Protein AF-L7KDG8-F1 (afdb_monomer)

Radius of gyration: 39.33 Å; Cα contacts (8 Å, |Δi|>4): 68; chains: 1; bounding box: 88×60×102 Å

Foldseek 3Di:
DVVVVVVVVVVVVVVVVVVVVVVVVVVVVVVVVCVVCVVVVVVVVVVVVVVVVVCVVCVVVVVVCVVCVVVVVVQQVVQAQPVVRDGHDDPDPVQLQAVLCVVLVVLVVPPDPPSDVVVSVVSCVVCCVPCVVVRCRDPPPVPPVPPDVSDDPVRDDDPDPVSVVVVVVVLVVVLVVVVVPDPPDPVVVVDDDDPPD

pLDDT: mean 71.44, std 16.1, range [36.72, 95.94]

Mean predicted aligned error: 20.5 Å

Organism: NCBI:txid1220583

Structure (mmCIF, N/CA/C/O backbone):
data_AF-L7KDG8-F1
#
_entry.id   AF-L7KDG8-F1
#
loop_
_atom_site.group_PDB
_atom_site.id
_atom_site.type_symbol
_atom_site.label_atom_id
_atom_site.label_alt_id
_atom_site.label_comp_id
_atom_site.label_asym_id
_atom_site.label_entity_id
_atom_site.label_seq_id
_atom_site.pdbx_PDB_ins_code
_atom_site.Cartn_x
_atom_si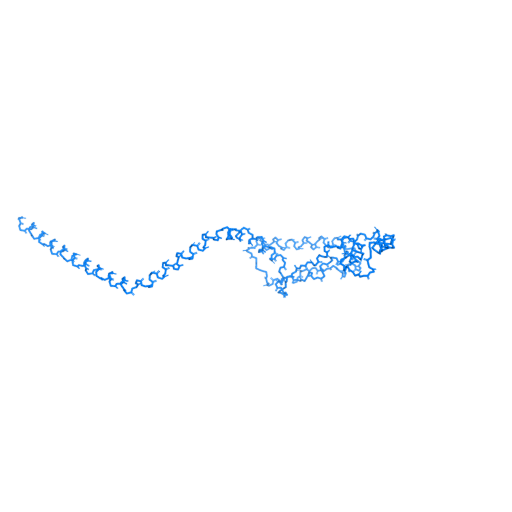te.Cartn_y
_atom_site.Cartn_z
_atom_site.occupancy
_atom_site.B_iso_or_equiv
_atom_site.auth_seq_id
_atom_site.auth_comp_id
_atom_site.auth_asym_id
_atom_site.auth_atom_id
_atom_site.pdbx_PDB_model_num
ATOM 1 N N . ARG A 1 1 ? -55.909 -27.702 53.015 1.00 54.00 1 ARG A N 1
ATOM 2 C CA . ARG A 1 1 ? -55.713 -27.407 51.572 1.00 54.00 1 ARG A CA 1
ATOM 3 C C . ARG A 1 1 ? -55.738 -25.909 51.253 1.00 54.00 1 ARG A C 1
ATOM 5 O O . ARG A 1 1 ? -54.968 -25.523 50.399 1.00 54.00 1 ARG A O 1
ATOM 12 N N . ILE A 1 2 ? -56.514 -25.063 51.949 1.00 52.66 2 ILE A N 1
ATOM 13 C CA . ILE A 1 2 ? -56.438 -23.593 51.780 1.00 52.66 2 ILE A CA 1
ATOM 14 C C . ILE A 1 2 ? -55.091 -23.029 52.274 1.00 52.66 2 ILE A C 1
ATOM 16 O O . ILE A 1 2 ? -54.466 -22.270 51.552 1.00 52.66 2 ILE A O 1
ATOM 20 N N . ALA A 1 3 ? -54.577 -23.510 53.415 1.00 58.03 3 ALA A N 1
ATOM 21 C CA . ALA A 1 3 ? -53.288 -23.068 53.965 1.00 58.03 3 ALA A CA 1
ATOM 22 C C . ALA A 1 3 ? -52.093 -23.230 53.002 1.00 58.03 3 ALA A C 1
ATOM 24 O O . ALA A 1 3 ? -51.266 -22.337 52.923 1.00 58.03 3 ALA A O 1
ATOM 25 N N . SER A 1 4 ? -52.032 -24.306 52.203 1.00 57.19 4 SER A N 1
ATOM 26 C CA . SER A 1 4 ? -50.912 -24.490 51.264 1.00 57.19 4 SER A CA 1
ATOM 27 C C . SER A 1 4 ? -51.050 -23.671 49.978 1.00 57.19 4 SER A C 1
ATOM 29 O O . SER A 1 4 ? -50.065 -23.478 49.283 1.00 57.19 4 SER A O 1
ATOM 31 N N . VAL A 1 5 ? -52.255 -23.205 49.631 1.00 57.31 5 VAL A N 1
ATOM 32 C CA . VAL A 1 5 ? -52.452 -22.281 48.499 1.00 57.31 5 VAL A CA 1
ATOM 33 C C . VAL A 1 5 ? -52.113 -20.855 48.936 1.00 57.31 5 VAL A C 1
ATOM 35 O O . VAL A 1 5 ? -51.550 -20.098 48.154 1.00 57.31 5 VAL A O 1
ATOM 38 N N . THR A 1 6 ? -52.392 -20.506 50.196 1.00 60.69 6 THR A N 1
ATOM 39 C CA . THR A 1 6 ? -51.993 -19.225 50.791 1.00 60.69 6 THR A CA 1
ATOM 40 C C . THR A 1 6 ? -50.485 -19.146 51.026 1.00 60.69 6 THR A C 1
ATOM 42 O O . THR A 1 6 ? -49.909 -18.118 50.700 1.00 60.69 6 THR A O 1
ATOM 45 N N . ASP A 1 7 ? -49.838 -20.225 51.485 1.00 60.03 7 ASP A N 1
ATOM 46 C CA . ASP A 1 7 ? -48.372 -20.277 51.622 1.00 60.03 7 ASP A CA 1
ATOM 47 C C . ASP A 1 7 ? -47.669 -20.153 50.270 1.00 60.03 7 ASP A C 1
ATOM 49 O O . ASP A 1 7 ? -46.762 -19.346 50.135 1.00 60.03 7 ASP A O 1
ATOM 53 N N . VAL A 1 8 ? -48.110 -20.880 49.234 1.00 65.06 8 VAL A N 1
ATOM 54 C CA . VAL A 1 8 ? -47.493 -20.775 47.899 1.00 65.06 8 VAL A CA 1
ATOM 55 C C . VAL A 1 8 ? -47.711 -19.385 47.299 1.00 65.06 8 VAL A C 1
ATOM 57 O O . VAL A 1 8 ? -46.803 -18.843 46.678 1.00 65.06 8 VAL A O 1
ATOM 60 N N . LEU A 1 9 ? -48.884 -18.774 47.487 1.00 62.66 9 LEU A N 1
ATOM 61 C CA . LEU A 1 9 ? -49.136 -17.418 47.000 1.00 62.66 9 LEU A CA 1
ATOM 62 C C . LEU A 1 9 ? -48.328 -16.365 47.779 1.00 62.66 9 LEU A C 1
ATOM 64 O O . LEU A 1 9 ? -47.791 -15.451 47.160 1.00 62.66 9 LEU A O 1
ATOM 68 N N . ALA A 1 10 ? -48.189 -16.516 49.099 1.00 66.94 10 ALA A N 1
ATOM 69 C CA . ALA A 1 10 ? -47.360 -15.647 49.932 1.00 66.94 10 ALA A CA 1
ATOM 70 C C . ALA A 1 10 ? -45.871 -15.765 49.564 1.00 66.94 10 ALA A C 1
ATOM 72 O O . ALA A 1 10 ? -45.207 -14.751 49.357 1.00 66.94 10 ALA A O 1
ATOM 73 N N . ASP A 1 11 ? -45.373 -16.985 49.365 1.00 67.44 11 ASP A N 1
ATOM 74 C CA . ASP A 1 11 ? -43.982 -17.250 48.987 1.00 67.44 11 ASP A CA 1
ATOM 75 C C . ASP A 1 11 ? -43.660 -16.712 47.576 1.00 67.44 11 ASP A C 1
ATOM 77 O O . ASP A 1 11 ? -42.590 -16.154 47.333 1.00 67.44 11 ASP A O 1
ATOM 81 N N . ASN A 1 12 ? -44.631 -16.757 46.651 1.00 69.75 12 ASN A N 1
ATOM 82 C CA . ASN A 1 12 ? -44.506 -16.128 45.331 1.00 69.75 12 ASN A CA 1
ATOM 83 C C . ASN A 1 12 ? -44.520 -14.592 45.397 1.00 69.75 12 ASN A C 1
ATOM 85 O O . ASN A 1 12 ? -43.824 -13.951 44.612 1.00 69.75 12 ASN A O 1
ATOM 89 N N . THR A 1 13 ? -45.273 -13.980 46.319 1.00 76.25 13 THR A N 1
ATOM 90 C CA . THR A 1 13 ? -45.256 -12.514 46.473 1.00 76.25 13 THR A CA 1
ATOM 91 C C . THR A 1 13 ? -43.916 -11.997 46.986 1.00 76.25 13 THR A C 1
ATOM 93 O O . THR A 1 13 ? -43.435 -10.985 46.486 1.00 76.25 13 THR A O 1
ATOM 96 N N . THR A 1 14 ? -43.266 -12.707 47.913 1.00 79.12 14 THR A N 1
ATOM 97 C CA . THR A 1 14 ? -41.940 -12.317 48.420 1.00 79.12 14 THR A CA 1
ATOM 98 C C . THR A 1 14 ? -40.855 -12.495 47.357 1.00 79.12 14 THR A C 1
ATOM 100 O O . THR A 1 14 ? -39.973 -11.650 47.218 1.00 79.12 14 THR A O 1
ATOM 103 N N . GLN A 1 15 ? -40.942 -13.560 46.555 1.00 78.19 15 GLN A N 1
ATOM 104 C CA . GLN A 1 15 ? -40.029 -13.778 45.429 1.00 78.19 15 GLN A CA 1
ATOM 105 C C . GLN A 1 15 ? -40.214 -12.742 44.310 1.00 78.19 15 GLN A C 1
ATOM 107 O O . GLN A 1 15 ? -39.226 -12.293 43.730 1.00 78.19 15 GLN A O 1
ATOM 112 N N . LEU A 1 16 ? -41.452 -12.325 44.024 1.00 82.56 16 LEU A N 1
ATOM 113 C CA . LEU A 1 16 ? -41.736 -11.275 43.044 1.00 82.56 16 LEU A CA 1
ATOM 114 C C . LEU A 1 16 ? -41.208 -9.910 43.503 1.00 82.56 16 LEU A C 1
ATOM 116 O O . LEU A 1 16 ? -40.602 -9.199 42.705 1.00 82.56 16 LEU A O 1
ATOM 120 N N . ASP A 1 17 ? -41.381 -9.569 44.780 1.00 83.56 17 ASP A N 1
ATOM 121 C CA . ASP A 1 17 ? -40.874 -8.316 45.352 1.00 83.56 17 ASP A CA 1
ATOM 122 C C . ASP A 1 17 ? -39.336 -8.262 45.316 1.00 83.56 17 ASP A C 1
ATOM 124 O O . ASP A 1 17 ? -38.745 -7.273 44.877 1.00 83.56 17 ASP A O 1
ATOM 128 N N . GLY A 1 18 ? -38.678 -9.381 45.644 1.00 85.44 18 GLY A N 1
ATOM 129 C CA . GLY A 1 18 ? -37.230 -9.530 45.488 1.00 85.44 18 GLY A CA 1
ATOM 130 C C . GLY A 1 18 ? -36.763 -9.419 44.031 1.00 85.44 18 GLY A C 1
ATOM 131 O O . GLY A 1 18 ? -35.753 -8.776 43.751 1.00 85.44 18 GLY A O 1
ATOM 132 N N . ALA A 1 19 ? -37.506 -9.992 43.080 1.00 85.62 19 ALA A N 1
ATOM 133 C CA . ALA A 1 19 ? -37.199 -9.869 41.656 1.00 85.62 19 ALA A CA 1
ATOM 134 C C . ALA A 1 19 ? -37.345 -8.424 41.151 1.00 85.62 19 ALA A C 1
ATOM 136 O O . ALA A 1 19 ? -36.508 -7.969 40.372 1.00 85.62 19 ALA A O 1
ATOM 137 N N . MET A 1 20 ? -38.361 -7.689 41.615 1.00 87.62 20 MET A N 1
ATOM 138 C CA . MET A 1 20 ? -38.546 -6.277 41.272 1.00 87.62 20 MET A CA 1
ATOM 139 C C . MET A 1 20 ? -37.443 -5.394 41.858 1.00 87.62 20 MET A C 1
ATOM 141 O O . MET A 1 20 ? -36.891 -4.574 41.130 1.00 87.62 20 MET A O 1
ATOM 145 N N . HIS A 1 21 ? -37.056 -5.607 43.118 1.00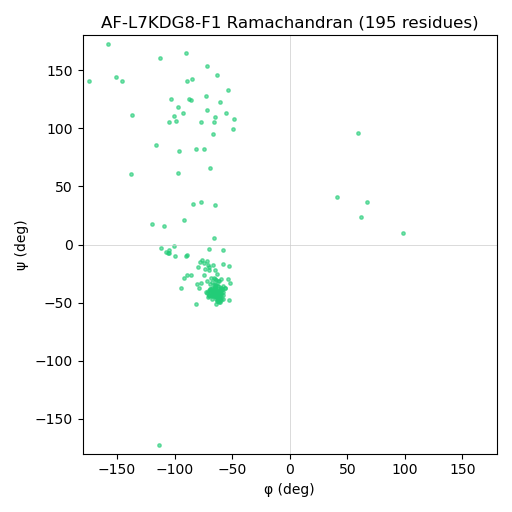 90.81 21 HIS A N 1
ATOM 146 C CA . HIS A 1 21 ? -35.925 -4.898 43.728 1.00 90.81 21 HIS A CA 1
ATOM 147 C C . HIS A 1 21 ? -34.608 -5.153 42.988 1.00 90.81 21 HIS A C 1
ATOM 149 O O . HIS A 1 21 ? -33.837 -4.227 42.740 1.00 90.81 21 HIS A O 1
ATOM 155 N N . ASN A 1 22 ? -34.357 -6.402 42.590 1.00 90.75 22 ASN A N 1
ATOM 156 C CA . ASN A 1 22 ? -33.166 -6.744 41.816 1.00 90.75 22 ASN A CA 1
ATOM 157 C C . ASN A 1 22 ? -33.173 -6.089 40.429 1.00 90.75 22 ASN A C 1
ATOM 159 O O . ASN A 1 22 ? -32.124 -5.656 39.956 1.00 90.75 22 ASN A O 1
ATOM 163 N N . LEU A 1 23 ? -34.338 -5.998 39.778 1.00 90.38 23 LEU A N 1
ATOM 164 C CA . LEU A 1 23 ? -34.474 -5.314 38.494 1.00 90.38 23 LEU A CA 1
ATOM 165 C C . LEU A 1 23 ? -34.195 -3.812 38.633 1.00 90.38 23 LEU A C 1
ATOM 167 O O . LEU A 1 23 ? -33.481 -3.249 37.809 1.00 90.38 23 LEU A O 1
ATOM 171 N N . ASP A 1 24 ? -34.720 -3.186 39.687 1.00 92.75 24 ASP A N 1
ATOM 172 C CA . ASP A 1 24 ? -34.527 -1.761 39.968 1.00 92.75 24 ASP A CA 1
ATOM 173 C C . ASP A 1 24 ? -33.048 -1.447 40.249 1.00 92.75 24 ASP A C 1
ATOM 175 O O . ASP A 1 24 ? -32.473 -0.529 39.663 1.00 92.75 24 ASP A O 1
ATOM 179 N N . SER A 1 25 ? -32.382 -2.301 41.036 1.00 93.00 25 SER A N 1
ATOM 180 C CA . SER A 1 25 ? -30.935 -2.218 41.263 1.00 93.00 25 SER A CA 1
ATOM 181 C C . SER A 1 25 ? -30.139 -2.392 39.968 1.00 93.00 25 SER A C 1
ATOM 183 O O . SER A 1 25 ? -29.231 -1.612 39.695 1.00 93.00 25 SER A O 1
ATOM 185 N N . ALA A 1 26 ? -30.493 -3.371 39.131 1.00 93.69 26 ALA A N 1
ATOM 186 C CA . ALA A 1 26 ? -29.821 -3.586 37.852 1.00 93.69 26 ALA A CA 1
ATOM 187 C C . ALA A 1 26 ? -30.022 -2.402 36.888 1.00 93.69 26 ALA A C 1
ATOM 189 O O . ALA A 1 26 ? -29.107 -2.041 36.147 1.00 93.69 26 ALA A O 1
ATOM 190 N N . MET A 1 27 ? -31.197 -1.766 36.900 1.00 93.38 27 MET A N 1
ATOM 191 C CA . MET A 1 27 ? -31.452 -0.550 36.125 1.00 93.38 27 MET A CA 1
ATOM 192 C C . MET A 1 27 ? -30.607 0.627 36.624 1.00 93.38 27 MET A C 1
ATOM 194 O O . MET A 1 27 ? -30.036 1.346 35.802 1.00 93.38 27 MET A O 1
ATOM 198 N N . ALA A 1 28 ? -30.461 0.791 37.941 1.00 95.06 28 ALA A N 1
ATOM 199 C CA . ALA A 1 28 ? -29.593 1.809 38.530 1.00 95.06 28 ALA A CA 1
ATOM 200 C C . ALA A 1 28 ? -28.107 1.584 38.185 1.00 95.06 28 ALA A C 1
ATOM 202 O O . ALA A 1 28 ? -27.389 2.541 37.873 1.00 95.06 28 ALA A O 1
ATOM 203 N N . ASP A 1 29 ? -27.658 0.327 38.161 1.00 94.19 29 ASP A N 1
ATOM 204 C CA . ASP A 1 29 ? -26.298 -0.044 37.758 1.00 94.19 29 ASP A CA 1
ATOM 205 C C . ASP A 1 29 ? -26.045 0.258 36.274 1.00 94.19 29 ASP A C 1
ATOM 207 O O . ASP A 1 29 ? -25.014 0.836 35.923 1.00 94.19 29 ASP A O 1
ATOM 211 N N . ILE A 1 30 ? -27.003 -0.059 35.392 1.00 94.19 30 ILE A N 1
ATOM 212 C CA . ILE A 1 30 ? -26.932 0.288 33.963 1.00 94.19 30 ILE A CA 1
ATOM 213 C C . ILE A 1 30 ? -26.876 1.804 33.784 1.00 94.19 30 ILE A C 1
ATOM 215 O O . ILE A 1 30 ? -26.067 2.301 33.000 1.00 94.19 30 ILE A O 1
ATOM 219 N N . GLN A 1 31 ? -27.711 2.549 34.508 1.00 91.62 31 GLN A N 1
ATOM 220 C CA . GLN A 1 31 ? -27.742 4.004 34.423 1.00 91.62 31 GLN A CA 1
ATOM 221 C C . GLN A 1 31 ? -26.407 4.613 34.863 1.00 91.62 31 GLN A C 1
ATOM 223 O O . GLN A 1 31 ? -25.845 5.443 34.150 1.00 91.62 31 GLN A O 1
ATOM 228 N N . THR A 1 32 ? -25.847 4.117 35.966 1.00 94.25 32 THR A N 1
ATOM 229 C CA . THR A 1 32 ? -24.527 4.514 36.469 1.00 94.25 32 THR A CA 1
ATOM 230 C C . THR A 1 32 ? -23.422 4.185 35.467 1.00 94.25 32 THR A C 1
ATOM 232 O O . THR A 1 32 ? -22.569 5.027 35.184 1.00 94.25 32 THR A O 1
ATOM 235 N N . PHE A 1 33 ? -23.448 2.988 34.876 1.00 92.69 33 PHE A N 1
ATOM 236 C CA . PHE A 1 33 ? -22.489 2.586 33.850 1.00 92.69 33 PHE A CA 1
ATOM 237 C C . PHE A 1 33 ? -22.569 3.488 32.614 1.00 92.69 33 PHE A C 1
ATOM 239 O O . PHE A 1 33 ? -21.535 3.929 32.107 1.00 92.69 33 PHE A O 1
ATOM 246 N N . ILE A 1 34 ? -23.778 3.793 32.135 1.00 93.00 34 ILE A N 1
ATOM 247 C CA . ILE A 1 34 ? -23.979 4.699 31.002 1.00 93.00 34 ILE A CA 1
ATOM 248 C C . ILE A 1 34 ? -23.466 6.091 31.356 1.00 93.00 34 ILE A C 1
ATOM 250 O O . ILE A 1 34 ? -22.699 6.649 30.580 1.00 93.00 34 ILE A O 1
ATOM 254 N N . ASP A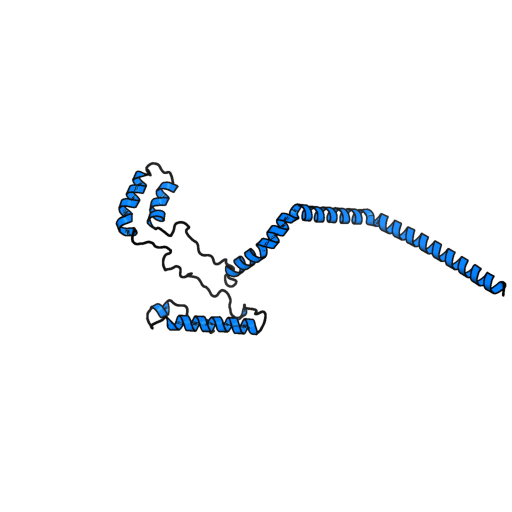 1 35 ? -23.809 6.645 32.517 1.00 93.56 35 ASP A N 1
ATOM 255 C CA . ASP A 1 35 ? -23.363 7.988 32.892 1.00 93.56 35 ASP A CA 1
ATOM 256 C C . ASP A 1 35 ? -21.842 8.105 33.006 1.00 93.56 35 ASP A C 1
ATOM 258 O O . ASP A 1 35 ? -21.276 9.122 32.604 1.00 93.56 35 ASP A O 1
ATOM 262 N N . GLN A 1 36 ? -21.175 7.050 33.479 1.00 94.19 36 GLN A N 1
ATOM 263 C CA . GLN A 1 36 ? -19.716 6.989 33.551 1.00 94.19 36 GLN A CA 1
ATOM 264 C C . GLN A 1 36 ? -19.050 6.835 32.176 1.00 94.19 36 GLN A C 1
ATOM 266 O O . GLN A 1 36 ? -17.938 7.321 31.981 1.00 94.19 36 GLN A O 1
ATOM 271 N N . ASN A 1 37 ? -19.705 6.168 31.218 1.00 94.81 37 ASN A N 1
ATOM 272 C CA . ASN A 1 37 ? -19.095 5.793 29.935 1.00 94.81 37 ASN A CA 1
ATOM 273 C C . ASN A 1 37 ? -19.672 6.531 28.715 1.00 94.81 37 ASN A C 1
ATOM 275 O O . ASN A 1 37 ? -19.187 6.327 27.600 1.00 94.81 37 ASN A O 1
ATOM 279 N N . LYS A 1 38 ? -20.684 7.389 28.884 1.00 90.38 38 LYS A N 1
ATOM 280 C CA . LYS A 1 38 ? -21.417 8.046 27.786 1.00 90.38 38 LYS A CA 1
ATOM 281 C C . LYS A 1 38 ? -20.521 8.828 26.837 1.00 90.38 38 LYS A C 1
ATOM 283 O O . LYS A 1 38 ? -20.746 8.778 25.630 1.00 90.38 38 LYS A O 1
ATOM 288 N N . ASP A 1 39 ? -19.489 9.495 27.344 1.00 92.12 39 ASP A N 1
ATOM 289 C CA . ASP A 1 39 ? -18.582 10.292 26.514 1.00 92.12 39 ASP A CA 1
ATOM 290 C C . ASP A 1 39 ? -17.707 9.383 25.638 1.00 92.12 39 ASP A C 1
ATOM 292 O O . ASP A 1 39 ? -17.563 9.610 24.433 1.00 92.12 39 ASP A O 1
ATOM 296 N N . ALA A 1 40 ? -17.184 8.295 26.214 1.00 92.62 40 ALA A N 1
ATOM 297 C CA . ALA A 1 40 ? -16.407 7.289 25.493 1.00 92.62 40 ALA A CA 1
ATOM 298 C C . ALA A 1 40 ? -17.260 6.543 24.453 1.00 92.62 40 ALA A C 1
ATOM 300 O O . ALA A 1 40 ? -16.826 6.358 23.312 1.00 92.62 40 ALA A O 1
ATOM 301 N N . LEU A 1 41 ? -18.488 6.164 24.820 1.00 89.69 41 LEU A N 1
ATOM 302 C CA . LEU A 1 41 ? -19.469 5.550 23.923 1.00 89.69 41 LEU A CA 1
ATOM 303 C C . LEU A 1 41 ? -19.813 6.489 22.763 1.00 89.69 41 LEU A C 1
ATOM 305 O O . LEU A 1 41 ? -19.705 6.095 21.604 1.00 89.69 41 LEU A O 1
ATOM 309 N N . THR A 1 42 ? -20.141 7.748 23.056 1.00 92.81 42 THR A N 1
ATOM 310 C CA . THR A 1 42 ? -20.493 8.752 22.042 1.00 92.81 42 THR A CA 1
ATOM 311 C C . THR A 1 42 ? -19.330 9.005 21.091 1.00 92.81 42 THR A C 1
ATOM 313 O O . THR A 1 42 ? -19.512 8.985 19.875 1.00 92.81 42 THR A O 1
ATOM 316 N N . SER A 1 43 ? -18.112 9.171 21.617 1.00 95.44 43 SER A N 1
ATOM 317 C CA . SER A 1 43 ? -16.911 9.344 20.794 1.00 95.44 43 SER A CA 1
ATOM 318 C C . SER A 1 43 ? -16.661 8.138 19.887 1.00 95.44 43 SER A C 1
ATOM 320 O O . SER A 1 43 ? -16.316 8.302 18.716 1.00 95.44 43 SER A O 1
ATOM 322 N N . SER A 1 44 ? -16.853 6.925 20.404 1.00 93.12 44 SER A N 1
ATOM 323 C CA . SER A 1 44 ? -16.641 5.693 19.641 1.00 93.12 44 SER A CA 1
ATOM 324 C C . SER A 1 44 ? -17.670 5.539 18.523 1.00 93.12 44 SER A C 1
ATOM 326 O O . SER A 1 44 ? -17.296 5.255 17.386 1.00 93.12 44 SER A O 1
ATOM 328 N N . VAL A 1 45 ? -18.949 5.798 18.813 1.00 94.00 45 VAL A N 1
ATOM 329 C CA . VAL A 1 45 ? -20.027 5.778 17.813 1.00 94.00 45 VAL A CA 1
ATOM 330 C C . VAL A 1 45 ? -19.804 6.855 16.751 1.00 94.00 45 VAL A C 1
ATOM 332 O O . VAL A 1 45 ? -19.936 6.568 15.563 1.00 94.00 45 VAL A O 1
ATOM 335 N N . ALA A 1 46 ? -19.389 8.063 17.144 1.00 94.94 46 ALA A N 1
ATOM 336 C CA . ALA A 1 46 ? -19.077 9.141 16.209 1.00 94.94 46 ALA A CA 1
ATOM 337 C C . ALA A 1 46 ? -17.913 8.771 15.275 1.00 94.94 46 ALA A C 1
ATOM 339 O O . ALA A 1 46 ? -18.046 8.869 14.057 1.00 94.94 46 ALA A O 1
ATOM 340 N N . LYS A 1 47 ? -16.804 8.253 15.820 1.00 94.81 47 LYS A N 1
ATOM 341 C CA . LYS A 1 47 ? -15.654 7.793 15.021 1.00 94.81 47 LYS A CA 1
ATOM 342 C C . LYS A 1 47 ? -16.021 6.655 14.073 1.00 94.81 47 LYS A C 1
ATOM 344 O O . LYS A 1 47 ? -15.558 6.634 12.932 1.00 94.81 47 LYS A O 1
ATOM 349 N N . LEU A 1 48 ? -16.842 5.709 14.529 1.00 95.12 48 LEU A N 1
ATOM 350 C CA . LEU A 1 48 ? -17.318 4.609 13.695 1.00 95.12 48 LEU A CA 1
ATOM 351 C C . LEU A 1 48 ? -18.205 5.124 12.556 1.00 95.12 48 LEU A C 1
ATOM 353 O O . LEU A 1 48 ? -18.028 4.713 11.409 1.00 95.12 48 LEU A O 1
ATOM 357 N N . SER A 1 49 ? -19.113 6.053 12.861 1.00 95.62 49 SER A N 1
ATOM 358 C CA . SER A 1 49 ? -19.964 6.719 11.875 1.00 95.62 49 SER A CA 1
ATOM 359 C C . SER A 1 49 ? -19.127 7.462 10.836 1.00 95.62 49 SER A C 1
ATOM 361 O O . SER A 1 49 ? -19.328 7.270 9.640 1.00 95.62 49 SER A O 1
ATOM 363 N N . ASP A 1 50 ? -18.138 8.246 11.266 1.00 95.94 50 ASP A N 1
ATOM 364 C CA . ASP A 1 50 ? -17.242 8.965 10.359 1.00 95.94 50 ASP A CA 1
ATOM 365 C C . ASP A 1 50 ? -16.419 8.023 9.482 1.00 95.94 50 ASP A C 1
ATOM 367 O O . ASP A 1 50 ? -16.312 8.236 8.277 1.00 95.94 50 ASP A O 1
ATOM 371 N N . THR A 1 51 ? -15.878 6.949 10.054 1.00 93.94 51 THR A N 1
ATOM 372 C CA . THR A 1 51 ? -15.101 5.962 9.292 1.00 93.94 51 THR A CA 1
ATOM 373 C C . THR A 1 51 ? -15.971 5.264 8.248 1.00 93.94 51 THR A C 1
ATOM 375 O O . THR A 1 51 ? -15.572 5.137 7.092 1.00 93.94 51 THR A O 1
ATOM 378 N N . THR A 1 52 ? -17.183 4.857 8.632 1.00 92.62 52 THR A N 1
ATOM 379 C CA . THR A 1 52 ? -18.143 4.204 7.730 1.00 92.62 52 THR A CA 1
ATOM 380 C C . THR A 1 52 ? -18.592 5.156 6.628 1.00 92.62 52 THR A C 1
ATOM 382 O O . THR A 1 52 ? -18.664 4.764 5.466 1.00 92.62 52 THR A O 1
ATOM 385 N N . ARG A 1 53 ? -18.820 6.429 6.968 1.00 92.88 53 ARG A N 1
ATOM 386 C CA . ARG A 1 53 ? -19.129 7.485 6.004 1.00 92.88 53 ARG A CA 1
ATOM 387 C C . ARG A 1 53 ? -17.986 7.687 5.015 1.00 92.88 53 ARG A C 1
ATOM 389 O O . ARG A 1 53 ? -18.237 7.660 3.820 1.00 92.88 53 ARG A O 1
ATOM 396 N N . ILE A 1 54 ? -16.742 7.819 5.481 1.00 93.88 54 ILE A N 1
ATOM 397 C CA . ILE A 1 54 ? -15.565 7.949 4.605 1.00 93.88 54 ILE A CA 1
ATOM 398 C C . ILE A 1 54 ? -15.448 6.740 3.673 1.00 93.88 54 ILE A C 1
ATOM 400 O O . ILE A 1 54 ? -15.102 6.901 2.503 1.00 93.88 54 ILE A O 1
ATOM 404 N N . LEU A 1 55 ? -15.711 5.535 4.181 1.00 89.75 55 LEU A N 1
ATOM 405 C CA . LEU A 1 55 ? -15.663 4.321 3.377 1.00 89.75 55 LEU A CA 1
ATOM 406 C C . LEU A 1 55 ? -16.759 4.317 2.303 1.00 89.75 55 LEU A C 1
ATOM 408 O O . LEU A 1 55 ? -16.455 4.044 1.147 1.00 89.75 55 LEU A O 1
ATOM 412 N N . ALA A 1 56 ? -17.990 4.692 2.658 1.00 91.00 56 ALA A N 1
ATOM 413 C CA . ALA A 1 56 ? -19.101 4.817 1.718 1.00 91.00 56 ALA A CA 1
ATOM 414 C C . ALA A 1 56 ? -18.853 5.915 0.666 1.00 91.00 56 ALA A C 1
ATOM 416 O O . ALA A 1 56 ? -19.056 5.692 -0.523 1.00 91.00 56 ALA A O 1
ATOM 417 N N . GLU A 1 57 ? -18.335 7.075 1.079 1.00 92.88 57 GLU A N 1
ATOM 418 C CA . GLU A 1 57 ? -17.948 8.181 0.190 1.00 92.88 57 GLU A CA 1
ATOM 419 C C . GLU A 1 57 ? -16.813 7.791 -0.775 1.00 92.88 57 GLU A C 1
ATOM 421 O O . GLU A 1 57 ? -16.668 8.385 -1.843 1.00 92.88 57 GLU A O 1
ATOM 426 N N . LYS A 1 58 ? -15.983 6.805 -0.409 1.00 89.56 58 LYS A N 1
ATOM 427 C CA . LYS A 1 58 ? -14.847 6.324 -1.208 1.00 89.56 58 LYS A CA 1
ATOM 428 C C . LYS A 1 58 ? -15.068 4.933 -1.810 1.00 89.56 58 LYS A C 1
ATOM 430 O O . LYS A 1 58 ? -14.081 4.357 -2.273 1.00 89.56 58 LYS A O 1
ATOM 435 N N . ASP A 1 59 ? -16.299 4.415 -1.859 1.00 90.00 59 ASP A N 1
ATOM 436 C CA . ASP A 1 59 ? -16.583 3.060 -2.367 1.00 90.00 59 ASP A CA 1
ATOM 437 C C . ASP A 1 59 ? -15.988 2.840 -3.763 1.00 90.00 59 ASP A C 1
ATOM 439 O O . ASP A 1 59 ? -15.233 1.893 -3.974 1.00 90.00 59 ASP A O 1
ATOM 443 N N . ASP A 1 60 ? -16.198 3.782 -4.685 1.00 85.19 60 ASP A N 1
ATOM 444 C CA . ASP A 1 60 ? -15.664 3.697 -6.048 1.00 85.19 60 ASP A CA 1
ATOM 445 C C . ASP A 1 60 ? -14.131 3.622 -6.086 1.00 85.19 60 ASP A C 1
ATOM 447 O O . ASP A 1 60 ? -13.550 2.882 -6.882 1.00 85.19 60 ASP A O 1
ATOM 451 N N . LYS A 1 61 ? -13.445 4.348 -5.193 1.00 84.62 61 LYS A N 1
ATOM 452 C CA . LYS A 1 61 ? -11.975 4.325 -5.100 1.00 84.62 61 LYS A CA 1
ATOM 453 C C . LYS A 1 61 ? -11.475 3.015 -4.505 1.00 84.62 61 LYS A C 1
ATOM 455 O O . LYS A 1 61 ? -10.483 2.475 -4.987 1.00 84.62 61 LYS A O 1
ATOM 460 N N . VAL A 1 62 ? -12.152 2.502 -3.479 1.00 87.69 62 VAL A N 1
ATOM 461 C CA . VAL A 1 62 ? -11.834 1.204 -2.870 1.00 87.69 62 VAL A CA 1
ATOM 462 C C . VAL A 1 62 ? -12.062 0.088 -3.880 1.00 87.69 62 VAL A C 1
ATOM 464 O O . VAL A 1 62 ? -11.191 -0.755 -4.060 1.00 87.69 62 VAL A O 1
ATOM 467 N N . ARG A 1 63 ? -13.169 0.126 -4.619 1.00 83.19 63 ARG A N 1
ATOM 468 C CA . ARG A 1 63 ? -13.468 -0.807 -5.705 1.00 83.19 63 ARG A CA 1
ATOM 469 C C . ARG A 1 63 ? -12.427 -0.733 -6.817 1.00 83.19 63 ARG A C 1
ATOM 471 O O . ARG A 1 63 ? -11.931 -1.770 -7.244 1.00 83.19 63 ARG A O 1
ATOM 478 N N . GLY A 1 64 ? -12.052 0.470 -7.251 1.00 84.69 64 GLY A N 1
ATOM 479 C CA . GLY A 1 64 ? -11.002 0.677 -8.250 1.00 84.69 64 GLY A CA 1
ATOM 480 C C . GLY A 1 64 ? -9.644 0.137 -7.799 1.00 84.69 64 GLY A C 1
ATOM 481 O O . GLY A 1 64 ? -8.948 -0.521 -8.578 1.00 84.69 64 GLY A O 1
ATOM 482 N N . LEU A 1 65 ? -9.298 0.342 -6.524 1.00 86.75 65 LEU A N 1
ATOM 483 C CA . LEU A 1 65 ? -8.113 -0.242 -5.908 1.00 86.75 65 LEU A CA 1
ATOM 484 C C . LEU A 1 65 ? -8.205 -1.769 -5.870 1.00 86.75 65 LEU A C 1
ATOM 486 O O . LEU A 1 65 ? -7.290 -2.416 -6.353 1.00 86.75 65 LEU A O 1
ATOM 490 N N . LEU A 1 66 ? -9.291 -2.359 -5.367 1.00 90.44 66 LEU A N 1
ATOM 491 C CA . LEU A 1 66 ? -9.460 -3.818 -5.303 1.00 90.44 66 LEU A CA 1
ATOM 492 C C . LEU A 1 66 ? -9.480 -4.472 -6.690 1.00 90.44 66 LEU A C 1
ATOM 494 O O . LEU A 1 66 ? -9.024 -5.601 -6.840 1.00 90.44 66 LEU A O 1
ATOM 498 N N . HIS A 1 67 ? -9.977 -3.768 -7.704 1.00 92.75 67 HIS A N 1
ATOM 499 C CA . HIS A 1 67 ? -9.966 -4.233 -9.086 1.00 92.75 67 HIS A CA 1
ATOM 500 C C . HIS A 1 67 ? -8.555 -4.201 -9.690 1.00 92.75 67 HIS A C 1
ATOM 502 O O . HIS A 1 67 ? -8.144 -5.137 -10.372 1.00 92.75 67 HIS A O 1
ATOM 508 N N . SER A 1 68 ? -7.793 -3.140 -9.418 1.00 88.94 68 SER A N 1
ATOM 509 C CA . SER A 1 68 ? -6.470 -2.927 -10.020 1.00 88.94 68 SER A CA 1
ATOM 510 C C . SER A 1 68 ? -5.325 -3.560 -9.222 1.00 88.94 68 SER A C 1
ATOM 512 O O . SER A 1 68 ? -4.287 -3.890 -9.794 1.00 88.94 68 SER A O 1
ATOM 514 N N . ALA A 1 69 ? -5.495 -3.740 -7.911 1.00 89.00 69 ALA A N 1
ATOM 515 C CA . ALA A 1 69 ? -4.461 -4.205 -6.992 1.00 89.00 69 ALA A CA 1
ATOM 516 C C . ALA A 1 69 ? -3.906 -5.592 -7.344 1.00 89.00 69 ALA A C 1
ATOM 518 O O . ALA A 1 69 ? -2.684 -5.723 -7.332 1.00 89.00 69 ALA A O 1
ATOM 519 N N . PRO A 1 70 ? -4.714 -6.608 -7.715 1.00 86.94 70 PRO A N 1
ATOM 520 C CA . PRO A 1 70 ? -4.175 -7.912 -8.093 1.00 86.94 70 PRO A CA 1
ATOM 521 C C . PRO A 1 70 ? -3.230 -7.820 -9.292 1.00 86.94 70 PRO A C 1
ATOM 523 O O . PRO A 1 70 ? -2.163 -8.429 -9.294 1.00 86.94 70 PRO A O 1
ATOM 526 N N . ASN A 1 71 ? -3.596 -7.012 -10.288 1.00 81.38 71 ASN A N 1
ATOM 527 C CA . ASN A 1 71 ? -2.795 -6.831 -11.491 1.00 81.38 71 ASN A CA 1
ATOM 528 C C . ASN A 1 71 ? -1.508 -6.051 -11.178 1.00 81.38 71 ASN A C 1
ATOM 530 O O . ASN A 1 71 ? -0.420 -6.469 -11.556 1.00 81.38 71 ASN A O 1
ATOM 534 N N . GLN A 1 72 ? -1.603 -4.970 -10.400 1.00 78.06 72 GLN A N 1
ATOM 535 C CA . GLN A 1 72 ? -0.428 -4.209 -9.968 1.00 78.06 72 GLN A CA 1
ATOM 536 C C . GLN A 1 72 ? 0.531 -5.042 -9.111 1.00 78.06 72 GLN A C 1
ATOM 538 O O . GLN A 1 72 ? 1.737 -4.968 -9.321 1.00 78.06 72 GLN A O 1
ATOM 543 N N . LEU A 1 73 ? 0.016 -5.870 -8.199 1.00 84.12 73 LEU A N 1
ATOM 544 C CA . LEU A 1 73 ? 0.833 -6.766 -7.384 1.00 84.12 73 LEU A CA 1
ATOM 545 C C . LEU A 1 73 ? 1.513 -7.840 -8.237 1.00 84.12 73 LEU A C 1
ATOM 547 O O . LEU A 1 73 ? 2.697 -8.104 -8.046 1.00 84.12 73 LEU A O 1
ATOM 551 N N . ALA A 1 74 ? 0.793 -8.433 -9.191 1.00 79.38 74 ALA A N 1
ATOM 552 C CA . ALA A 1 74 ? 1.366 -9.402 -10.119 1.00 79.38 74 ALA A CA 1
ATOM 553 C C . ALA A 1 74 ? 2.465 -8.764 -10.981 1.00 79.38 74 ALA A C 1
ATOM 555 O O . ALA A 1 74 ? 3.558 -9.313 -11.089 1.00 79.38 74 ALA A O 1
ATOM 556 N N . ASN A 1 75 ? 2.214 -7.576 -11.538 1.00 74.56 75 ASN A N 1
ATOM 557 C CA . ASN A 1 75 ? 3.213 -6.837 -12.308 1.00 74.56 75 ASN A CA 1
ATOM 558 C C . ASN A 1 75 ? 4.430 -6.492 -11.449 1.00 74.56 75 ASN A C 1
ATOM 560 O O . ASN A 1 75 ? 5.545 -6.747 -11.884 1.00 74.56 75 ASN A O 1
ATOM 564 N N . PHE A 1 76 ? 4.225 -6.003 -10.220 1.00 77.25 76 PHE A N 1
ATOM 565 C CA . PHE A 1 76 ? 5.298 -5.734 -9.263 1.00 77.25 76 PHE A CA 1
ATOM 566 C C . PHE A 1 76 ? 6.125 -6.987 -8.963 1.00 77.25 76 PHE A C 1
ATOM 568 O O . PHE A 1 76 ? 7.347 -6.930 -9.013 1.00 77.25 76 PHE A O 1
ATOM 575 N N . TYR A 1 77 ? 5.480 -8.127 -8.701 1.00 76.88 77 TYR A N 1
ATOM 576 C CA . TYR A 1 77 ? 6.171 -9.393 -8.454 1.00 76.88 77 TYR A CA 1
ATOM 577 C C . TYR A 1 77 ? 7.018 -9.833 -9.655 1.00 76.88 77 TYR A C 1
ATOM 579 O O . TYR A 1 77 ? 8.132 -10.310 -9.471 1.00 76.88 77 TYR A O 1
ATOM 587 N N . ASN A 1 78 ? 6.522 -9.629 -10.878 1.00 73.25 78 ASN A N 1
ATOM 588 C CA . ASN A 1 78 ? 7.260 -9.960 -12.098 1.00 73.25 78 ASN A CA 1
ATOM 589 C C . ASN A 1 78 ? 8.488 -9.067 -12.326 1.00 73.25 78 ASN A C 1
ATOM 591 O O . ASN A 1 78 ? 9.450 -9.515 -12.944 1.00 73.25 78 ASN A O 1
ATOM 595 N N . ILE A 1 79 ? 8.462 -7.822 -11.844 1.00 71.69 79 ILE A N 1
ATOM 596 C CA . ILE A 1 79 ? 9.577 -6.880 -11.997 1.00 71.69 79 ILE A CA 1
ATOM 597 C C . ILE A 1 79 ? 10.454 -6.780 -10.750 1.00 71.69 79 ILE A C 1
ATOM 599 O O . ILE A 1 79 ? 11.497 -6.152 -10.805 1.00 71.69 79 ILE A O 1
ATOM 603 N N . TYR A 1 80 ? 10.084 -7.351 -9.608 1.00 72.94 80 TYR A N 1
ATOM 604 C CA . TYR A 1 80 ? 10.888 -7.249 -8.393 1.00 72.94 80 TYR A CA 1
ATOM 605 C C . TYR A 1 80 ? 11.963 -8.338 -8.348 1.00 72.94 80 TYR A C 1
ATOM 607 O O . TYR A 1 80 ? 11.662 -9.530 -8.388 1.00 72.94 80 TYR A O 1
ATOM 615 N N . ASN A 1 81 ? 13.223 -7.930 -8.202 1.00 72.12 81 ASN A N 1
ATOM 616 C CA . ASN A 1 81 ? 14.343 -8.827 -7.962 1.00 72.12 81 ASN A CA 1
ATOM 617 C C . ASN A 1 81 ? 14.682 -8.855 -6.457 1.00 72.12 81 ASN A C 1
ATOM 619 O O . ASN A 1 81 ? 15.268 -7.893 -5.947 1.00 72.12 81 ASN A O 1
ATOM 623 N N . PRO A 1 82 ? 14.357 -9.940 -5.726 1.00 67.19 82 PRO A N 1
ATOM 624 C CA . PRO A 1 82 ? 14.630 -10.016 -4.295 1.00 67.19 82 PRO A CA 1
ATOM 625 C C . PRO A 1 82 ? 16.117 -10.127 -3.946 1.00 67.19 82 PRO A C 1
ATOM 627 O O . PRO A 1 82 ? 16.481 -9.772 -2.827 1.00 67.19 82 PRO A O 1
ATOM 630 N N . LEU A 1 83 ? 16.982 -10.583 -4.860 1.00 62.03 83 LEU A N 1
ATOM 631 C CA . LEU A 1 83 ? 18.420 -10.681 -4.597 1.00 62.03 83 LEU A CA 1
ATOM 632 C C . LEU A 1 83 ? 19.079 -9.298 -4.492 1.00 62.03 83 LEU A C 1
ATOM 634 O O . LEU A 1 83 ? 19.964 -9.093 -3.664 1.00 62.03 83 LEU A O 1
ATOM 638 N N . THR A 1 84 ? 18.647 -8.352 -5.325 1.00 68.69 84 THR A N 1
ATOM 639 C CA . THR A 1 84 ? 19.206 -6.991 -5.399 1.00 68.69 84 THR A CA 1
ATOM 640 C C . THR A 1 84 ? 18.310 -5.933 -4.758 1.00 68.69 84 THR A C 1
ATOM 642 O O . THR A 1 84 ? 18.720 -4.779 -4.648 1.00 68.69 84 THR A O 1
ATOM 645 N N . GLY A 1 85 ? 17.090 -6.296 -4.347 1.00 67.12 85 GLY A N 1
ATOM 646 C CA . GLY A 1 85 ? 16.090 -5.356 -3.833 1.00 67.12 85 GLY A CA 1
ATOM 647 C C . GLY A 1 85 ? 15.669 -4.308 -4.868 1.00 67.12 85 GLY A C 1
ATOM 648 O O . GLY A 1 85 ? 15.250 -3.212 -4.499 1.00 67.12 85 GLY A O 1
ATOM 649 N N . SER A 1 86 ? 15.827 -4.612 -6.158 1.00 66.94 86 SER A N 1
ATOM 650 C CA . SER A 1 86 ? 15.61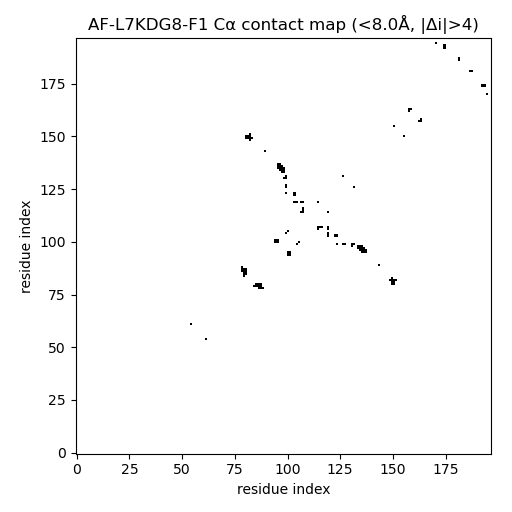6 -3.671 -7.259 1.00 66.94 86 SER A CA 1
ATOM 651 C C . SER A 1 86 ? 14.418 -4.056 -8.120 1.00 66.94 86 SER A C 1
ATOM 653 O O . SER A 1 86 ? 13.986 -5.205 -8.141 1.00 66.94 86 SER A O 1
ATOM 655 N N . LEU A 1 87 ? 13.904 -3.084 -8.871 1.00 64.50 87 LEU A N 1
ATOM 656 C CA . LEU A 1 87 ? 12.893 -3.298 -9.901 1.00 64.50 87 LEU A CA 1
ATOM 657 C C . LEU A 1 87 ? 13.603 -3.518 -11.246 1.00 64.50 87 LEU A C 1
ATOM 659 O O . LEU A 1 87 ? 14.260 -2.613 -11.755 1.00 64.50 87 LEU A O 1
ATOM 663 N N . SER A 1 88 ? 13.500 -4.720 -11.796 1.00 62.28 88 SER A N 1
ATOM 664 C CA . SER A 1 88 ? 13.887 -5.081 -13.153 1.00 62.28 88 SER A CA 1
ATOM 665 C C . SER A 1 88 ? 12.898 -4.488 -14.152 1.00 62.28 88 SER A C 1
ATOM 667 O O . SER A 1 88 ? 11.725 -4.840 -14.188 1.00 62.28 88 SER A O 1
ATOM 669 N N . GLY A 1 89 ? 13.372 -3.583 -14.994 1.00 56.44 89 GLY A N 1
ATOM 670 C CA . GLY A 1 89 ? 12.587 -3.008 -16.074 1.00 56.44 89 GLY A CA 1
ATOM 671 C C . GLY A 1 89 ? 13.510 -2.629 -17.214 1.00 56.44 89 GLY A C 1
ATOM 672 O O . GLY A 1 89 ? 14.640 -2.196 -16.991 1.00 56.44 89 GLY A O 1
ATOM 673 N N . VAL A 1 90 ? 13.035 -2.791 -18.443 1.00 52.22 90 VAL A N 1
ATOM 674 C CA . VAL A 1 90 ? 13.781 -2.324 -19.606 1.00 52.22 90 VAL A CA 1
ATOM 675 C C . VAL A 1 90 ? 13.409 -0.867 -19.850 1.00 52.22 90 VAL A C 1
ATOM 677 O O . VAL A 1 90 ? 12.234 -0.536 -20.012 1.00 52.22 90 VAL A O 1
ATOM 680 N N . PHE A 1 91 ? 14.412 0.010 -19.902 1.00 44.12 91 PHE A N 1
ATOM 681 C CA . PHE A 1 91 ? 14.233 1.363 -20.420 1.00 44.12 91 PHE A CA 1
ATOM 682 C C . PHE A 1 91 ? 13.922 1.279 -21.918 1.00 44.12 91 PHE A C 1
ATOM 684 O O . PHE A 1 91 ? 14.816 1.172 -22.755 1.00 44.12 91 PHE A O 1
ATOM 691 N N . GLY A 1 92 ? 12.633 1.299 -22.251 1.00 51.00 92 GLY A N 1
ATOM 692 C CA . GLY A 1 92 ? 12.170 1.480 -23.618 1.00 51.00 92 GLY A CA 1
ATOM 693 C C . GLY A 1 92 ? 12.296 2.948 -23.999 1.00 51.00 92 GLY A C 1
ATOM 694 O O . GLY A 1 92 ? 11.497 3.776 -23.565 1.00 51.00 92 GLY A O 1
ATOM 695 N N . LEU A 1 93 ? 13.287 3.291 -24.822 1.00 51.84 93 LEU A N 1
ATOM 696 C CA . LEU A 1 93 ? 13.266 4.566 -25.530 1.00 51.84 93 LEU A CA 1
ATOM 697 C C . LEU A 1 93 ? 12.089 4.503 -26.512 1.00 51.84 93 LEU A C 1
ATOM 699 O O . LEU A 1 93 ? 12.177 3.825 -27.532 1.00 51.84 93 LEU A O 1
ATOM 703 N N . GLY A 1 94 ? 10.984 5.196 -26.215 1.00 50.62 94 GLY A N 1
ATOM 704 C CA . GLY A 1 94 ? 9.755 5.192 -27.030 1.00 50.62 94 GLY A CA 1
ATOM 705 C C . GLY A 1 94 ? 9.929 5.651 -28.488 1.00 50.62 94 GLY A C 1
ATOM 706 O O . GLY A 1 94 ? 8.986 5.577 -29.266 1.00 50.62 94 GLY A O 1
ATOM 707 N N . MET A 1 95 ? 11.134 6.093 -28.867 1.00 51.12 95 MET A N 1
ATOM 708 C CA . MET A 1 95 ? 11.519 6.516 -30.218 1.00 51.12 95 MET A CA 1
ATOM 709 C C . MET A 1 95 ? 12.670 5.676 -30.815 1.00 51.12 95 MET A C 1
ATOM 711 O O . MET A 1 95 ? 13.325 6.111 -31.755 1.00 51.12 95 MET A O 1
ATOM 715 N N . GLY A 1 96 ? 12.957 4.487 -30.271 1.00 52.88 96 GLY A N 1
ATOM 716 C CA . GLY A 1 96 ? 14.107 3.662 -30.674 1.00 52.88 96 GLY A CA 1
ATOM 717 C C . GLY A 1 96 ? 13.946 2.877 -31.980 1.00 52.88 96 GLY A C 1
ATOM 718 O O . GLY A 1 96 ? 14.943 2.425 -32.526 1.00 52.88 96 GLY A O 1
ATOM 719 N N . ASN A 1 97 ? 12.723 2.738 -32.505 1.00 55.88 97 ASN A N 1
ATOM 720 C CA . ASN A 1 97 ? 12.446 1.883 -33.671 1.00 55.88 97 ASN A CA 1
ATOM 721 C C . ASN A 1 97 ? 12.996 2.439 -34.995 1.00 55.88 97 ASN A C 1
ATOM 723 O O . ASN A 1 97 ? 13.095 1.709 -35.982 1.00 55.88 97 ASN A O 1
ATOM 727 N N . ASN A 1 98 ? 13.322 3.733 -35.033 1.00 63.59 98 ASN A N 1
ATOM 728 C CA . ASN A 1 98 ? 13.884 4.401 -36.196 1.00 63.59 98 ASN A CA 1
ATOM 729 C C . ASN A 1 98 ? 15.026 5.320 -35.746 1.00 63.59 98 ASN A C 1
ATOM 731 O O . ASN A 1 98 ? 14.813 6.337 -35.086 1.00 63.59 98 ASN A O 1
ATOM 735 N N . LEU A 1 99 ? 16.252 4.952 -36.120 1.00 64.12 99 LEU A N 1
ATOM 736 C CA . LEU A 1 99 ? 17.457 5.687 -35.747 1.00 64.12 99 LEU A CA 1
ATOM 737 C C . LEU A 1 99 ? 17.486 7.106 -36.340 1.00 64.12 99 LEU A C 1
ATOM 739 O O . LEU A 1 99 ? 18.009 8.019 -35.709 1.00 64.12 99 LEU A O 1
ATOM 743 N N . ILE A 1 100 ? 16.882 7.312 -37.514 1.00 72.06 100 ILE A N 1
ATOM 744 C CA . ILE A 1 100 ? 16.752 8.634 -38.139 1.00 72.06 100 ILE A CA 1
ATOM 745 C C . ILE A 1 100 ? 15.801 9.503 -37.306 1.00 72.06 100 ILE A C 1
ATOM 747 O O . ILE A 1 100 ? 16.116 10.657 -37.039 1.00 72.06 100 ILE A O 1
ATOM 751 N N . THR A 1 101 ? 14.691 8.951 -36.809 1.00 71.44 101 THR A N 1
ATOM 752 C CA . THR A 1 101 ? 13.777 9.657 -35.893 1.00 71.44 101 THR A CA 1
ATOM 753 C C . THR A 1 101 ? 14.445 9.982 -34.556 1.00 71.44 101 THR A C 1
ATOM 755 O O . THR A 1 101 ? 14.268 11.082 -34.042 1.00 71.44 101 THR A O 1
ATOM 758 N N . LEU A 1 102 ? 15.259 9.074 -34.011 1.00 71.38 102 LEU A N 1
ATOM 759 C CA . LEU A 1 102 ? 16.011 9.328 -32.779 1.00 71.38 102 LEU A CA 1
ATOM 760 C C . LEU A 1 102 ? 17.045 10.454 -32.951 1.00 71.38 102 LEU A C 1
ATOM 762 O O . LEU A 1 102 ? 17.194 11.290 -32.064 1.00 71.38 102 LEU A O 1
ATOM 766 N N . LEU A 1 103 ? 17.766 10.477 -34.076 1.00 72.88 103 LEU A N 1
ATOM 767 C CA . LEU A 1 103 ? 18.835 11.447 -34.325 1.00 72.88 103 LEU A CA 1
ATOM 768 C C . LEU A 1 103 ? 18.290 12.796 -34.814 1.00 72.88 103 LEU A C 1
ATOM 770 O O . LEU A 1 103 ? 18.606 13.827 -34.225 1.00 72.88 103 LEU A O 1
ATOM 774 N N . CYS A 1 104 ? 17.439 12.799 -35.842 1.00 74.69 104 CYS A N 1
ATOM 775 C CA . CYS A 1 104 ? 16.918 14.019 -36.460 1.00 74.69 104 CYS A CA 1
ATOM 776 C C . CYS A 1 104 ? 15.671 14.575 -35.749 1.00 74.69 104 CYS A C 1
ATOM 778 O O . CYS A 1 104 ? 15.467 15.782 -35.763 1.00 74.69 104 CYS A O 1
ATOM 780 N N . GLY A 1 105 ? 14.863 13.756 -35.061 1.00 69.69 105 GLY A N 1
ATOM 781 C CA . GLY A 1 105 ? 13.666 14.233 -34.342 1.00 69.69 105 GLY A CA 1
ATOM 782 C C . GLY A 1 105 ? 13.975 15.071 -33.092 1.00 69.69 105 GLY A C 1
ATOM 783 O O . GLY A 1 105 ? 13.150 15.860 -32.637 1.00 69.69 105 GLY A O 1
ATOM 784 N N . THR A 1 106 ? 15.193 14.964 -32.545 1.00 65.88 106 THR A N 1
ATOM 785 C CA . THR A 1 106 ? 15.635 15.813 -31.420 1.00 65.88 106 THR A CA 1
ATOM 786 C C . THR A 1 106 ? 15.960 17.251 -31.835 1.00 65.88 106 THR A C 1
ATOM 788 O O . THR A 1 106 ? 16.040 18.126 -30.968 1.00 65.88 106 THR A O 1
ATOM 791 N N . ILE A 1 107 ? 16.126 17.501 -33.138 1.00 66.25 107 ILE A N 1
ATOM 792 C CA . ILE A 1 107 ? 16.385 18.831 -33.705 1.00 66.25 107 ILE A CA 1
ATOM 793 C C . ILE A 1 107 ? 15.109 19.685 -33.595 1.00 66.25 107 ILE A C 1
ATOM 795 O O . ILE A 1 107 ? 15.137 20.791 -33.060 1.00 66.25 107 ILE A O 1
ATOM 799 N N . GLU A 1 108 ? 13.955 19.111 -33.949 1.00 57.53 108 GLU A N 1
ATOM 800 C CA . GLU A 1 108 ? 12.633 19.727 -33.750 1.00 57.53 108 GLU A CA 1
ATOM 801 C C . GLU A 1 108 ? 12.301 19.970 -32.270 1.00 57.53 108 GLU A C 1
ATOM 803 O O . GLU A 1 108 ? 11.774 21.020 -31.901 1.00 57.53 108 GLU A O 1
ATOM 808 N N . ALA A 1 109 ? 12.650 19.026 -31.390 1.00 57.50 109 ALA A N 1
ATOM 809 C CA . ALA A 1 109 ? 12.239 19.061 -29.985 1.00 57.50 109 ALA A CA 1
ATOM 810 C C . ALA A 1 109 ? 12.853 20.213 -29.160 1.00 57.50 109 ALA A C 1
ATOM 812 O O . ALA A 1 109 ? 12.351 20.525 -28.081 1.00 57.50 109 ALA A O 1
ATOM 813 N N . ASN A 1 110 ? 13.940 20.838 -29.629 1.00 57.53 110 ASN A N 1
ATOM 814 C CA . ASN A 1 110 ? 14.712 21.803 -28.837 1.00 57.53 110 ASN A CA 1
ATOM 815 C C . ASN A 1 110 ? 14.502 23.277 -29.218 1.00 57.53 110 ASN A C 1
ATOM 817 O O . ASN A 1 110 ? 15.050 24.138 -28.529 1.00 57.53 110 ASN A O 1
ATOM 821 N N . ASN A 1 111 ? 13.734 23.575 -30.275 1.00 54.50 111 ASN A N 1
ATOM 822 C CA . ASN A 1 111 ? 13.336 24.925 -30.711 1.00 54.50 111 ASN A CA 1
ATOM 823 C C . ASN A 1 111 ? 14.465 25.986 -30.615 1.00 54.50 111 ASN A C 1
ATOM 825 O O . ASN A 1 111 ? 14.266 27.112 -30.149 1.00 54.50 111 ASN A O 1
ATOM 829 N N . ARG A 1 112 ? 15.697 25.600 -30.984 1.00 51.84 112 ARG A N 1
ATOM 830 C CA . ARG A 1 112 ? 16.887 26.463 -30.918 1.00 51.84 112 ARG A CA 1
ATOM 831 C C . ARG A 1 112 ? 16.995 27.320 -32.187 1.00 51.84 112 ARG A C 1
ATOM 833 O O . ARG A 1 112 ? 16.739 26.814 -33.277 1.00 51.84 112 ARG A O 1
ATOM 840 N N . PRO A 1 113 ? 17.429 28.591 -32.087 1.00 41.59 113 PRO A N 1
ATOM 841 C CA . PRO A 1 113 ? 17.631 29.438 -33.260 1.00 41.59 113 PRO A CA 1
ATOM 842 C C . PRO A 1 113 ? 18.692 28.822 -34.186 1.00 41.59 113 PRO A C 1
ATOM 844 O O . PRO A 1 113 ? 19.814 28.561 -33.752 1.00 41.59 113 PRO A O 1
ATOM 847 N N . GLY A 1 114 ? 18.320 28.578 -35.447 1.00 52.09 114 GLY A N 1
ATOM 848 C CA . GLY A 1 114 ? 19.152 27.884 -36.442 1.00 52.09 114 GLY A CA 1
ATOM 849 C C . GLY A 1 114 ? 18.843 26.393 -36.627 1.00 52.09 114 GLY A C 1
ATOM 850 O O . GLY A 1 114 ? 19.630 25.707 -37.263 1.00 52.09 114 GLY A O 1
ATOM 851 N N . GLN A 1 115 ? 17.744 25.890 -36.056 1.00 58.69 115 GLN A N 1
ATOM 852 C CA . GLN A 1 115 ? 17.198 24.564 -36.353 1.00 58.69 115 GLN A CA 1
ATOM 853 C C . GLN A 1 115 ? 15.814 24.739 -36.980 1.00 58.69 115 GLN A C 1
ATOM 855 O O . GLN A 1 115 ? 14.802 24.824 -36.291 1.00 58.69 115 GLN A O 1
ATOM 860 N N . SER A 1 116 ? 15.807 24.928 -38.296 1.00 63.97 116 SER A N 1
ATOM 861 C CA . SER A 1 116 ? 14.610 25.056 -39.129 1.00 63.97 116 SER A CA 1
ATOM 862 C C . SER A 1 116 ? 14.149 23.686 -39.640 1.00 63.97 116 SER A C 1
ATOM 864 O O . SER A 1 116 ? 14.925 22.731 -39.620 1.00 63.97 116 SER A O 1
ATOM 866 N N . GLU A 1 117 ? 12.917 23.578 -40.154 1.00 64.44 117 GLU A N 1
ATOM 867 C CA . GLU A 1 117 ? 12.448 22.355 -40.840 1.00 64.44 117 GLU A CA 1
ATOM 868 C C . GLU A 1 117 ? 13.425 21.910 -41.946 1.00 64.44 117 GLU A C 1
ATOM 870 O O . GLU A 1 117 ? 13.651 20.717 -42.130 1.00 64.44 117 GLU A O 1
ATOM 875 N N . ALA A 1 118 ? 14.097 22.860 -42.607 1.00 72.19 118 ALA A N 1
ATOM 876 C CA . ALA A 1 118 ? 15.100 22.574 -43.631 1.00 72.19 118 ALA A CA 1
ATOM 877 C C . ALA A 1 118 ? 16.348 21.852 -43.081 1.00 72.19 118 ALA A C 1
ATOM 879 O O . ALA A 1 118 ? 16.974 21.068 -43.793 1.00 72.19 118 ALA A O 1
ATOM 880 N N . ASP A 1 119 ? 16.714 22.072 -41.815 1.00 71.44 119 ASP A N 1
ATOM 881 C CA . ASP A 1 119 ? 17.849 21.394 -41.176 1.00 71.44 119 ASP A CA 1
ATOM 882 C C . ASP A 1 119 ? 17.492 19.955 -40.783 1.00 71.44 119 ASP A C 1
ATOM 884 O O . ASP A 1 119 ? 18.330 19.052 -40.860 1.00 71.44 119 ASP A O 1
ATOM 888 N N . VAL A 1 120 ? 16.228 19.725 -40.416 1.00 71.31 120 VAL A N 1
ATOM 889 C CA . VAL A 1 120 ? 15.677 18.386 -40.176 1.00 71.31 120 VAL A CA 1
ATOM 890 C C . VAL A 1 120 ? 15.607 17.612 -41.488 1.00 71.31 120 VAL A C 1
ATOM 892 O O . VAL A 1 120 ? 16.096 16.485 -41.552 1.00 71.31 120 VAL A O 1
ATOM 895 N N . GLU A 1 121 ? 15.089 18.231 -42.550 1.00 75.94 121 GLU A N 1
ATOM 896 C CA . GLU A 1 121 ? 15.052 17.649 -43.894 1.00 75.94 121 GLU A CA 1
ATOM 897 C C . GLU A 1 121 ? 16.466 17.304 -44.374 1.00 75.94 121 GLU A C 1
ATOM 899 O O . GLU A 1 121 ? 16.720 16.187 -44.824 1.00 75.94 121 GLU A O 1
ATOM 904 N N . LYS A 1 122 ? 17.440 18.196 -44.146 1.00 81.06 122 LYS A N 1
ATOM 905 C CA . LYS A 1 122 ? 18.834 17.926 -44.501 1.00 81.06 122 LYS A CA 1
ATOM 906 C C . LYS A 1 122 ? 19.455 16.791 -43.686 1.00 81.06 122 LYS A C 1
ATOM 908 O O . LYS A 1 122 ? 20.227 16.002 -44.234 1.00 81.06 122 LYS A O 1
ATOM 913 N N . CYS A 1 123 ? 19.136 16.701 -42.395 1.00 78.50 123 CYS A N 1
ATOM 914 C CA . CYS A 1 123 ? 19.548 15.591 -41.536 1.00 78.50 123 CYS A CA 1
ATOM 915 C C . CYS A 1 123 ? 19.012 14.259 -42.076 1.00 78.50 123 CYS A C 1
ATOM 917 O O . CYS A 1 123 ? 19.772 13.297 -42.214 1.00 78.50 123 CYS A O 1
ATOM 919 N N . VAL A 1 124 ? 17.731 14.222 -42.452 1.00 78.38 124 VAL A N 1
ATOM 920 C CA . VAL A 1 124 ? 17.090 13.043 -43.039 1.00 78.38 124 VAL A CA 1
ATOM 921 C C . VAL A 1 124 ? 17.720 12.696 -44.390 1.00 78.38 124 VAL A C 1
ATOM 923 O O . VAL A 1 124 ? 18.106 11.548 -44.575 1.00 78.38 124 VAL A O 1
ATOM 926 N N . ASP A 1 125 ? 17.932 13.655 -45.289 1.00 82.25 125 ASP A N 1
ATOM 927 C CA . ASP A 1 125 ? 18.531 13.423 -46.614 1.00 82.25 125 ASP A CA 1
ATOM 928 C C . ASP A 1 125 ? 19.944 12.834 -46.555 1.00 82.25 125 ASP A C 1
ATOM 930 O O . ASP A 1 125 ? 20.327 12.008 -47.385 1.00 82.25 125 ASP A O 1
ATOM 934 N N . VAL A 1 126 ? 20.749 13.273 -45.585 1.00 83.19 126 VAL A N 1
ATOM 935 C CA . VAL A 1 126 ? 22.131 12.802 -45.424 1.00 83.19 126 VAL A CA 1
ATOM 936 C C . VAL A 1 126 ? 22.171 11.431 -44.753 1.00 83.19 126 VAL A C 1
ATOM 938 O O . VAL A 1 126 ? 23.003 10.595 -45.108 1.00 83.19 126 VAL A O 1
ATOM 941 N N . LEU A 1 127 ? 21.287 11.186 -43.785 1.00 76.06 127 LEU A N 1
ATOM 942 C CA . LEU A 1 127 ? 21.321 9.973 -42.972 1.00 76.06 127 LEU A CA 1
ATOM 943 C C . LEU A 1 127 ? 20.466 8.834 -43.537 1.00 76.06 127 LEU A C 1
ATOM 945 O O . LEU A 1 127 ? 20.824 7.672 -43.350 1.00 76.06 127 LEU A O 1
ATOM 949 N N . ALA A 1 128 ? 19.384 9.119 -44.262 1.00 76.06 128 ALA A N 1
ATOM 950 C CA . ALA A 1 128 ? 18.489 8.107 -44.825 1.00 76.06 128 ALA A CA 1
ATOM 951 C C . ALA A 1 128 ? 19.168 7.105 -45.780 1.00 76.06 128 ALA A C 1
ATOM 953 O O . ALA A 1 128 ? 18.873 5.917 -45.664 1.00 76.06 128 ALA A O 1
ATOM 954 N N . PRO A 1 129 ? 20.113 7.486 -46.662 1.00 77.88 129 PRO A N 1
ATOM 955 C CA . PRO A 1 129 ? 20.783 6.529 -47.547 1.00 77.88 129 PRO A CA 1
ATOM 956 C C . PRO A 1 129 ? 21.662 5.514 -46.801 1.00 77.88 129 PRO A C 1
ATOM 958 O O . PRO A 1 129 ? 21.852 4.396 -47.273 1.00 77.88 129 PRO A O 1
ATOM 961 N N . VAL A 1 130 ? 22.204 5.903 -45.642 1.00 72.94 130 VAL A N 1
ATOM 962 C CA . VAL A 1 130 ? 23.127 5.081 -44.839 1.00 72.94 130 VAL A CA 1
ATOM 963 C C . VAL A 1 130 ? 22.381 4.299 -43.756 1.00 72.94 130 VAL A C 1
ATOM 965 O O . VAL A 1 130 ? 22.724 3.155 -43.471 1.00 72.94 130 VAL A O 1
ATOM 968 N N . LEU A 1 131 ? 21.356 4.908 -43.155 1.00 66.88 131 LEU A N 1
ATOM 969 C CA . LEU A 1 131 ? 20.627 4.375 -42.001 1.00 66.88 131 LEU A CA 1
ATOM 970 C C . LEU A 1 131 ? 19.232 3.843 -42.353 1.00 66.88 131 LEU A C 1
ATOM 972 O O . LEU A 1 131 ? 18.598 3.221 -41.506 1.00 66.88 131 LEU A O 1
ATOM 976 N N . GLY A 1 132 ? 18.751 4.038 -43.584 1.00 62.59 132 GLY A N 1
ATOM 977 C CA . GLY A 1 132 ? 17.432 3.579 -44.035 1.00 62.59 132 GLY A CA 1
ATOM 978 C C . GLY A 1 132 ? 17.276 2.056 -44.070 1.00 62.59 132 GLY A C 1
ATOM 979 O O . GLY A 1 132 ? 16.160 1.554 -43.982 1.00 62.59 132 GLY A O 1
ATOM 980 N N . SER A 1 133 ? 18.383 1.310 -44.135 1.00 58.75 133 SER A N 1
ATOM 981 C CA . SER A 1 133 ? 18.414 -0.153 -43.987 1.00 58.75 133 SER A CA 1
ATOM 982 C C . SER A 1 133 ? 18.603 -0.611 -42.536 1.00 58.75 133 SER A C 1
ATOM 984 O O . SER A 1 133 ? 18.442 -1.793 -42.234 1.00 58.75 133 SER A O 1
ATOM 986 N N . LEU A 1 134 ? 18.922 0.313 -41.625 1.00 57.06 134 LEU A N 1
ATOM 987 C CA . LEU A 1 134 ? 19.171 0.050 -40.214 1.00 57.06 134 LEU A CA 1
ATOM 988 C C . LEU A 1 134 ? 17.895 0.327 -39.402 1.00 57.06 134 LEU A C 1
ATOM 990 O O . LEU A 1 134 ? 17.850 1.189 -38.525 1.00 57.06 134 LEU A O 1
ATOM 994 N N . SER A 1 135 ? 16.826 -0.416 -39.700 1.00 54.59 135 SER A N 1
ATOM 995 C CA . SER A 1 135 ? 15.630 -0.454 -38.854 1.00 54.59 135 SER A CA 1
ATOM 996 C C . SER A 1 135 ? 15.939 -1.275 -37.603 1.00 54.59 135 SER A C 1
ATOM 998 O O . SER A 1 135 ? 15.680 -2.478 -37.528 1.00 54.59 135 SER A O 1
ATOM 1000 N N . VAL A 1 136 ? 16.560 -0.635 -36.623 1.00 53.56 136 VAL A N 1
ATOM 1001 C CA . VAL A 1 136 ? 16.848 -1.255 -35.335 1.00 53.56 136 VAL A CA 1
ATOM 1002 C C . VAL A 1 136 ? 15.577 -1.163 -34.494 1.00 53.56 136 VAL A C 1
ATOM 1004 O O . VAL A 1 136 ? 15.430 -0.264 -33.681 1.00 53.56 136 VAL A O 1
ATOM 1007 N N . ALA A 1 137 ? 14.631 -2.086 -34.700 1.00 49.16 137 ALA A N 1
ATOM 1008 C CA . ALA A 1 137 ? 13.417 -2.194 -33.870 1.00 49.16 137 ALA A CA 1
ATOM 1009 C C . ALA A 1 137 ? 13.736 -2.406 -32.378 1.00 49.16 137 ALA A C 1
ATOM 1011 O O . ALA A 1 137 ? 12.893 -2.245 -31.507 1.00 49.16 137 ALA A O 1
ATOM 1012 N N . TYR A 1 138 ? 14.967 -2.794 -32.098 1.00 46.78 138 TYR A N 1
ATOM 1013 C CA . TYR A 1 138 ? 15.645 -2.760 -30.823 1.00 46.78 138 TYR A CA 1
ATOM 1014 C C . TYR A 1 138 ? 17.066 -3.203 -31.158 1.00 46.78 138 TYR A C 1
ATOM 1016 O O . TYR A 1 138 ? 17.225 -4.084 -32.014 1.00 46.78 138 TYR A O 1
ATOM 1024 N N . PRO A 1 139 ? 18.123 -2.628 -30.572 1.00 49.19 139 PRO A N 1
ATOM 1025 C CA . PRO A 1 139 ? 19.429 -3.225 -30.744 1.00 49.19 139 PRO A CA 1
ATOM 1026 C C . PRO A 1 139 ? 19.341 -4.706 -30.339 1.00 49.19 139 PRO A C 1
ATOM 1028 O O . PRO A 1 139 ? 18.786 -4.995 -29.276 1.00 49.19 139 PRO A O 1
ATOM 1031 N N . PRO A 1 140 ? 19.873 -5.659 -31.129 1.00 43.75 140 PRO A N 1
ATOM 1032 C CA . PRO A 1 140 ? 19.809 -7.090 -30.808 1.00 43.75 140 PRO A CA 1
ATOM 1033 C C . PRO A 1 140 ? 20.605 -7.458 -29.540 1.00 43.75 140 PRO A C 1
ATOM 1035 O O . PRO A 1 140 ? 20.719 -8.627 -29.198 1.00 43.75 140 PRO A O 1
ATOM 1038 N N . PHE A 1 141 ? 21.138 -6.461 -28.828 1.00 51.56 141 PHE A N 1
ATOM 1039 C CA . PHE A 1 141 ? 21.658 -6.569 -27.472 1.00 51.56 141 PHE A CA 1
ATOM 1040 C C . PHE A 1 141 ? 20.612 -6.253 -26.394 1.00 51.56 141 PHE A C 1
ATOM 1042 O O . PHE A 1 141 ? 20.975 -6.046 -25.242 1.00 51.56 141 PHE A O 1
ATOM 1049 N N . MET A 1 142 ? 19.313 -6.337 -26.700 1.00 46.94 142 MET A N 1
ATOM 1050 C CA . MET A 1 142 ? 18.283 -6.603 -25.686 1.00 46.94 142 MET A CA 1
ATOM 1051 C C . MET A 1 142 ? 18.446 -8.014 -25.071 1.00 46.94 142 MET A C 1
ATOM 1053 O O . MET A 1 142 ? 17.473 -8.671 -24.722 1.00 46.94 142 MET A O 1
ATOM 1057 N N . SER A 1 143 ? 19.682 -8.506 -24.921 1.00 48.44 143 SER A N 1
ATOM 1058 C CA . SER A 1 143 ? 20.016 -9.251 -23.723 1.00 48.44 143 SER A CA 1
ATOM 1059 C C . SER A 1 143 ? 19.671 -8.307 -22.591 1.00 48.44 143 SER A C 1
ATOM 1061 O O . SER A 1 143 ? 20.285 -7.248 -22.490 1.00 48.44 143 SER A O 1
ATOM 1063 N N . ASP A 1 144 ? 18.666 -8.642 -21.795 1.00 47.31 144 ASP A N 1
ATOM 1064 C CA . ASP A 1 144 ? 18.614 -8.152 -20.431 1.00 47.31 144 ASP A CA 1
ATOM 1065 C C . ASP A 1 144 ? 20.008 -8.436 -19.844 1.00 47.31 144 ASP A C 1
ATOM 1067 O O . ASP A 1 144 ? 20.321 -9.599 -19.565 1.00 47.31 144 ASP A O 1
ATOM 1071 N N . PRO A 1 145 ? 20.924 -7.444 -19.776 1.00 42.06 145 PRO A N 1
ATOM 1072 C CA . PRO A 1 145 ? 22.314 -7.724 -19.435 1.00 42.06 145 PRO A CA 1
ATOM 1073 C C . PRO A 1 145 ? 22.416 -8.128 -17.960 1.00 42.06 145 PRO A C 1
ATOM 1075 O O . PRO A 1 145 ? 23.486 -8.494 -17.477 1.00 42.06 145 PRO A O 1
ATOM 1078 N N . VAL A 1 146 ? 21.281 -8.072 -17.254 1.00 48.78 146 VAL A N 1
ATOM 1079 C CA . VAL A 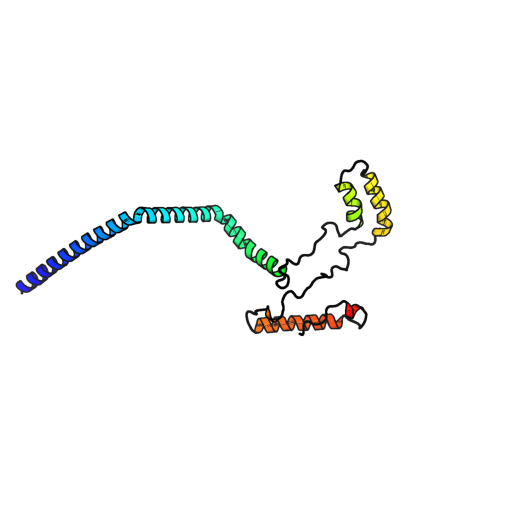1 146 ? 21.082 -8.483 -15.884 1.00 48.78 146 VAL A CA 1
ATOM 1080 C C . VAL A 1 146 ? 19.747 -9.239 -15.773 1.00 48.78 146 VAL A C 1
ATOM 1082 O O . VAL A 1 146 ? 18.919 -8.929 -14.919 1.00 48.78 146 VAL A O 1
ATOM 1085 N N . VAL A 1 147 ? 19.589 -10.360 -16.488 1.00 49.31 147 VAL A N 1
ATOM 1086 C CA . VAL A 1 147 ? 18.909 -11.517 -15.864 1.00 49.31 147 VAL A CA 1
ATOM 1087 C C . VAL A 1 147 ? 19.833 -12.080 -14.781 1.00 49.31 147 VAL A C 1
ATOM 1089 O O . VAL A 1 147 ? 20.398 -13.167 -14.874 1.00 49.31 147 VAL A O 1
ATOM 1092 N N . GLY A 1 148 ? 20.060 -11.272 -13.743 1.00 52.78 148 GLY A N 1
ATOM 1093 C CA . GLY A 1 148 ? 20.690 -11.723 -12.517 1.00 52.78 148 GLY A CA 1
ATOM 1094 C C . GLY A 1 148 ? 19.792 -12.776 -11.883 1.00 52.78 148 GLY A C 1
ATOM 1095 O O . GLY A 1 148 ? 18.568 -12.688 -11.990 1.00 52.78 148 GLY A O 1
ATOM 1096 N N . LYS A 1 149 ? 20.388 -13.775 -11.223 1.00 52.06 149 LYS A N 1
ATOM 1097 C CA . LYS A 1 149 ? 19.638 -14.756 -10.426 1.00 52.06 149 LYS A CA 1
ATOM 1098 C C . LYS A 1 149 ? 18.663 -13.992 -9.525 1.00 52.06 149 LYS A C 1
ATOM 1100 O O . LYS A 1 149 ? 19.100 -13.307 -8.610 1.00 52.06 149 LYS A O 1
ATOM 1105 N N . SER A 1 150 ? 17.364 -14.053 -9.812 1.00 55.28 150 SER A N 1
ATOM 1106 C CA . SER A 1 150 ? 16.379 -13.268 -9.064 1.00 55.28 150 SER A CA 1
ATOM 1107 C C . SER A 1 150 ? 16.146 -13.857 -7.678 1.00 55.28 150 SER A C 1
ATOM 1109 O O . SER A 1 150 ? 15.847 -13.122 -6.749 1.00 55.28 150 SER A O 1
ATOM 1111 N N . ALA A 1 151 ? 16.366 -15.163 -7.509 1.00 57.53 151 ALA A N 1
ATOM 1112 C CA . ALA A 1 151 ? 16.330 -15.849 -6.226 1.00 57.53 151 ALA A CA 1
ATOM 1113 C C . ALA A 1 151 ? 17.357 -16.989 -6.181 1.00 57.53 151 ALA A C 1
ATOM 1115 O O . ALA A 1 151 ? 17.537 -17.724 -7.155 1.00 57.53 151 ALA A O 1
ATOM 1116 N N . LEU A 1 152 ? 18.011 -17.167 -5.032 1.00 66.50 152 LEU A N 1
ATOM 1117 C CA . LEU A 1 152 ? 18.741 -18.401 -4.729 1.00 66.50 152 LEU A CA 1
ATOM 1118 C C . LEU A 1 152 ? 17.742 -19.542 -4.457 1.00 66.50 152 LEU A C 1
ATOM 1120 O O . LEU A 1 152 ? 16.646 -19.273 -3.961 1.00 66.50 152 LEU A O 1
ATOM 1124 N N . PRO A 1 153 ? 18.102 -20.821 -4.676 1.00 67.62 153 PRO A N 1
ATOM 1125 C CA . PRO A 1 153 ? 17.225 -21.952 -4.352 1.00 67.62 153 PRO A CA 1
ATOM 1126 C C . PRO A 1 153 ? 16.723 -21.958 -2.897 1.00 67.62 153 PRO A C 1
ATOM 1128 O O . PRO A 1 153 ? 15.614 -22.412 -2.628 1.00 67.62 153 PRO A O 1
ATOM 1131 N N . SER A 1 154 ? 17.511 -21.410 -1.963 1.00 70.62 154 SER A N 1
ATOM 1132 C CA . SER A 1 154 ? 17.152 -21.246 -0.547 1.00 70.62 154 SER A CA 1
ATOM 1133 C C . SER A 1 154 ? 16.104 -20.158 -0.278 1.00 70.62 154 SER A C 1
ATOM 1135 O O . SER A 1 154 ? 15.543 -20.117 0.812 1.00 70.62 154 SER A O 1
ATOM 1137 N N . GLN A 1 155 ? 15.827 -19.284 -1.249 1.00 64.44 155 GLN A N 1
ATOM 1138 C CA . GLN A 1 155 ? 14.876 -18.173 -1.142 1.00 64.44 155 GLN A CA 1
ATOM 1139 C C . GLN A 1 155 ? 13.524 -18.479 -1.807 1.00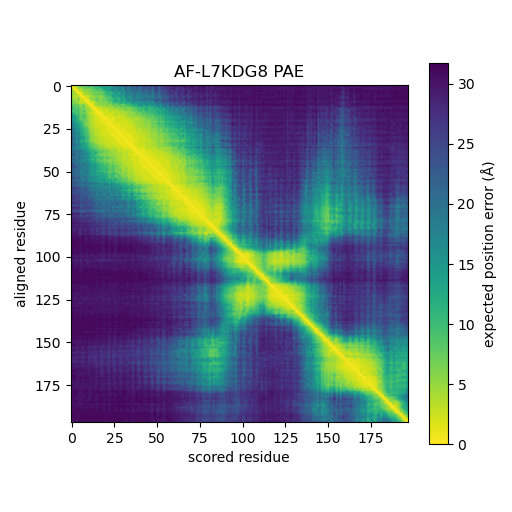 64.44 155 GLN A C 1
ATOM 1141 O O . GLN A 1 155 ? 12.615 -17.652 -1.758 1.00 64.44 155 GLN A O 1
ATOM 1146 N N . ILE A 1 156 ? 13.360 -19.662 -2.413 1.00 74.62 156 ILE A N 1
ATOM 1147 C CA . ILE A 1 156 ? 12.126 -20.061 -3.096 1.00 74.62 156 ILE A CA 1
ATOM 1148 C C . ILE A 1 156 ? 11.309 -20.977 -2.182 1.00 74.62 156 ILE A C 1
ATOM 1150 O O . ILE A 1 156 ? 11.670 -22.129 -1.945 1.00 74.62 156 ILE A O 1
ATOM 1154 N N . THR A 1 157 ? 10.168 -20.480 -1.701 1.00 77.38 157 THR A N 1
ATOM 1155 C CA . THR A 1 157 ? 9.175 -21.306 -0.999 1.00 77.38 157 THR A CA 1
ATOM 1156 C C . THR A 1 157 ? 8.083 -21.726 -1.974 1.00 77.38 157 THR A C 1
ATOM 1158 O O . THR A 1 157 ? 7.373 -20.890 -2.528 1.00 77.38 157 THR A O 1
ATOM 1161 N N . TYR A 1 158 ? 7.939 -23.032 -2.183 1.00 79.19 158 TYR A N 1
ATOM 1162 C CA . TYR A 1 158 ? 6.892 -23.592 -3.034 1.00 79.19 158 TYR A CA 1
ATOM 1163 C C . TYR A 1 158 ? 5.631 -23.863 -2.215 1.00 79.19 158 TYR A C 1
ATOM 1165 O O . TYR A 1 158 ? 5.719 -24.369 -1.099 1.00 79.19 158 TYR A O 1
ATOM 1173 N N . GLN A 1 159 ? 4.455 -23.590 -2.786 1.00 81.94 159 GLN A N 1
ATOM 1174 C CA . GLN A 1 159 ? 3.177 -23.881 -2.120 1.00 81.94 159 GLN A CA 1
ATOM 1175 C C . GLN A 1 159 ? 2.968 -25.381 -1.861 1.00 81.94 159 GLN A C 1
ATOM 1177 O O . GLN A 1 159 ? 2.379 -25.748 -0.849 1.00 81.94 159 GLN A O 1
ATOM 1182 N N . ASN A 1 160 ? 3.422 -26.252 -2.769 1.00 87.56 160 ASN A N 1
ATOM 1183 C CA . ASN A 1 160 ? 3.332 -27.707 -2.630 1.00 87.56 160 ASN A CA 1
ATOM 1184 C C . ASN A 1 160 ? 4.386 -28.430 -3.498 1.00 87.56 160 ASN A C 1
ATOM 1186 O O . ASN A 1 160 ? 5.099 -27.808 -4.295 1.00 87.56 160 ASN A O 1
ATOM 1190 N N . ALA A 1 161 ? 4.486 -29.753 -3.327 1.00 86.00 161 ALA A N 1
ATOM 1191 C CA . ALA A 1 161 ? 5.446 -30.598 -4.040 1.00 86.00 161 ALA A CA 1
ATOM 1192 C C . ALA A 1 161 ? 5.207 -30.626 -5.561 1.00 86.00 161 ALA A C 1
ATOM 1194 O O . ALA A 1 161 ? 6.172 -30.625 -6.324 1.00 86.00 161 ALA A O 1
ATOM 1195 N N . ASP A 1 162 ? 3.950 -30.568 -6.003 1.00 86.75 162 ASP A N 1
ATOM 1196 C CA . ASP A 1 162 ? 3.600 -30.587 -7.428 1.00 86.75 162 ASP A CA 1
ATOM 1197 C C . ASP A 1 162 ? 4.069 -29.314 -8.143 1.00 86.75 162 ASP A C 1
ATOM 1199 O O . ASP A 1 162 ? 4.638 -29.368 -9.233 1.00 86.75 162 ASP A O 1
ATOM 1203 N N . VAL A 1 163 ? 3.882 -28.148 -7.515 1.00 84.75 163 VAL A N 1
ATOM 1204 C CA . VAL A 1 163 ? 4.369 -26.858 -8.023 1.00 84.75 163 VAL A CA 1
ATOM 1205 C C . VAL A 1 163 ? 5.895 -26.871 -8.110 1.00 84.75 163 VAL A C 1
ATOM 1207 O O . VAL A 1 163 ? 6.442 -26.428 -9.118 1.00 84.75 163 VAL A O 1
ATOM 1210 N N . LYS A 1 164 ? 6.580 -27.436 -7.108 1.00 82.94 164 LYS A N 1
ATOM 1211 C CA . LYS A 1 164 ? 8.040 -27.605 -7.133 1.00 82.94 164 LYS A CA 1
ATOM 1212 C C . LYS A 1 164 ? 8.490 -28.498 -8.293 1.00 82.94 164 LYS A C 1
ATOM 1214 O O . LYS A 1 164 ? 9.397 -28.118 -9.030 1.00 82.94 164 LYS A O 1
ATOM 1219 N N . ALA A 1 165 ? 7.848 -29.649 -8.485 1.00 83.06 165 ALA A N 1
ATOM 1220 C CA . ALA A 1 165 ? 8.189 -30.585 -9.555 1.00 83.06 165 ALA A CA 1
ATOM 1221 C C . ALA A 1 165 ? 8.002 -29.961 -10.948 1.00 83.06 165 ALA A C 1
ATOM 1223 O O . ALA A 1 165 ? 8.889 -30.081 -11.796 1.00 83.06 165 ALA A O 1
ATOM 1224 N N . ARG A 1 166 ? 6.897 -29.229 -11.161 1.00 82.31 166 ARG A N 1
ATOM 1225 C CA . ARG A 1 166 ? 6.632 -28.499 -12.412 1.00 82.31 166 ARG A CA 1
ATOM 1226 C C . ARG A 1 166 ? 7.640 -27.383 -12.668 1.00 82.31 166 ARG A C 1
ATOM 1228 O O . ARG A 1 166 ? 8.122 -27.258 -13.788 1.00 82.31 166 ARG A O 1
ATOM 1235 N N . ALA A 1 167 ? 7.991 -26.603 -11.644 1.00 77.88 167 ALA A N 1
ATOM 1236 C CA . ALA A 1 167 ? 8.995 -25.547 -11.770 1.00 77.88 167 ALA A CA 1
ATOM 1237 C C . ALA A 1 167 ? 10.364 -26.120 -12.172 1.00 77.88 167 ALA A C 1
ATOM 1239 O O . ALA A 1 167 ? 10.993 -25.634 -13.107 1.00 77.88 167 ALA A O 1
ATOM 1240 N N . GLN A 1 168 ? 10.787 -27.215 -11.532 1.00 79.94 168 GLN A N 1
ATOM 1241 C CA . GLN A 1 168 ? 12.032 -27.907 -11.876 1.00 79.94 168 GLN A CA 1
ATOM 1242 C C . GLN A 1 168 ? 11.998 -28.525 -13.279 1.00 79.94 168 GLN A C 1
ATOM 1244 O O . GLN A 1 168 ? 13.022 -28.582 -13.951 1.00 79.94 168 GLN A O 1
ATOM 1249 N N . GLN A 1 169 ? 10.835 -28.997 -13.730 1.00 79.88 169 GLN A N 1
ATOM 1250 C CA . GLN A 1 169 ? 10.670 -29.508 -15.088 1.00 79.88 169 GLN A CA 1
ATOM 1251 C C . GLN A 1 169 ? 10.791 -28.395 -16.132 1.00 79.88 169 GLN A C 1
ATOM 1253 O O . GLN A 1 169 ? 11.530 -28.570 -17.093 1.00 79.88 169 GLN A O 1
ATOM 1258 N N . GLY A 1 170 ? 10.177 -27.231 -15.894 1.00 73.12 170 GLY A N 1
ATOM 1259 C CA . GLY A 1 170 ? 10.311 -26.070 -16.776 1.00 73.12 170 GLY A CA 1
ATOM 1260 C C . GLY A 1 170 ? 11.761 -25.604 -16.948 1.00 73.12 170 GLY A C 1
ATOM 1261 O O . GLY A 1 170 ? 12.160 -25.276 -18.062 1.00 73.12 170 GLY A O 1
ATOM 1262 N N . ILE A 1 171 ? 12.566 -25.654 -15.878 1.00 68.38 171 ILE A N 1
ATOM 1263 C CA . ILE A 1 171 ? 14.010 -25.365 -15.940 1.00 68.38 171 ILE A CA 1
ATOM 1264 C C . ILE A 1 171 ? 14.728 -26.385 -16.834 1.00 68.38 171 ILE A C 1
ATOM 1266 O O . ILE A 1 171 ? 15.455 -25.997 -17.743 1.00 68.38 171 ILE A O 1
ATOM 1270 N N . ARG A 1 172 ? 14.486 -27.688 -16.635 1.00 72.75 172 ARG A N 1
ATOM 1271 C CA . ARG A 1 172 ? 15.101 -28.748 -17.457 1.00 72.75 172 ARG A CA 1
ATOM 1272 C C . ARG A 1 172 ? 14.729 -28.635 -18.935 1.00 72.75 172 ARG A C 1
ATOM 1274 O O . ARG A 1 172 ? 15.578 -28.855 -19.797 1.00 72.75 172 ARG A O 1
ATOM 1281 N N . ASP A 1 173 ? 13.482 -28.282 -19.227 1.00 73.81 173 ASP A N 1
ATOM 1282 C CA . ASP A 1 173 ? 12.989 -28.126 -20.595 1.00 73.81 173 ASP A CA 1
ATOM 1283 C C . ASP A 1 173 ? 13.618 -26.900 -21.282 1.00 73.81 173 ASP A C 1
ATOM 1285 O O . ASP A 1 173 ? 14.018 -26.984 -22.448 1.00 73.81 173 ASP A O 1
ATOM 1289 N N . GLN A 1 174 ? 13.777 -25.784 -20.556 1.00 65.06 174 GLN A N 1
ATOM 1290 C CA . GLN A 1 174 ? 14.494 -24.595 -21.035 1.00 65.06 174 GLN A CA 1
ATOM 1291 C C . GLN A 1 174 ? 15.985 -24.868 -21.256 1.00 65.06 174 GLN A C 1
ATOM 1293 O O . GLN A 1 174 ? 16.524 -24.497 -22.302 1.00 65.06 174 GLN A O 1
ATOM 1298 N N . ASP A 1 175 ? 16.638 -25.574 -20.335 1.00 63.28 175 ASP A N 1
ATOM 1299 C CA . ASP A 1 175 ? 18.036 -25.982 -20.476 1.00 63.28 175 ASP A CA 1
ATOM 1300 C C . ASP A 1 175 ? 18.219 -26.893 -21.698 1.00 63.28 175 ASP A C 1
ATOM 1302 O O . ASP A 1 175 ? 19.135 -26.701 -22.499 1.00 63.28 175 ASP A O 1
ATOM 1306 N N . ALA A 1 176 ? 17.317 -27.854 -21.906 1.00 67.50 176 ALA 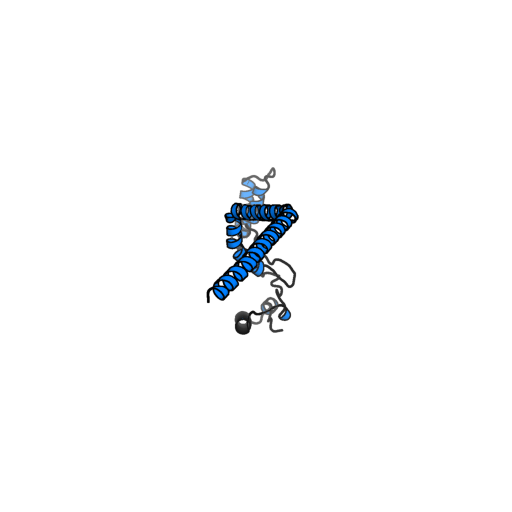A N 1
ATOM 1307 C CA . ALA A 1 176 ? 17.350 -28.745 -23.062 1.00 67.50 176 ALA A CA 1
ATOM 1308 C C . ALA A 1 176 ? 17.058 -28.022 -24.389 1.00 67.50 176 ALA A C 1
ATOM 1310 O O . ALA A 1 176 ? 17.571 -28.419 -25.438 1.00 67.50 176 ALA A O 1
ATOM 1311 N N . ALA A 1 177 ? 16.222 -26.981 -24.391 1.00 64.31 177 ALA A N 1
ATOM 1312 C CA . ALA A 1 177 ? 15.983 -26.147 -25.569 1.00 64.31 177 ALA A CA 1
ATOM 1313 C C . ALA A 1 177 ? 17.209 -25.284 -25.906 1.00 64.31 177 ALA A C 1
ATOM 1315 O O . ALA A 1 177 ? 17.632 -25.245 -27.060 1.00 64.31 177 ALA A O 1
ATOM 1316 N N . THR A 1 178 ? 17.827 -24.679 -24.893 1.00 57.41 178 THR A N 1
ATOM 1317 C CA . THR A 1 178 ? 19.004 -23.814 -25.045 1.00 57.41 178 THR A CA 1
ATOM 1318 C C . THR A 1 178 ? 20.231 -24.603 -25.509 1.00 57.41 178 THR A C 1
ATOM 1320 O O . THR A 1 178 ? 20.914 -24.192 -26.445 1.00 57.41 178 THR A O 1
ATOM 1323 N N . ARG A 1 179 ? 20.460 -25.804 -24.953 1.00 59.66 179 ARG A N 1
ATOM 1324 C CA . ARG A 1 179 ? 21.553 -26.706 -25.371 1.00 59.66 179 ARG A CA 1
ATOM 1325 C C . ARG A 1 179 ? 21.439 -27.162 -26.830 1.00 59.66 179 ARG A C 1
ATOM 1327 O O . ARG A 1 179 ? 22.456 -27.384 -27.474 1.00 59.66 179 ARG A O 1
ATOM 1334 N N . ARG A 1 180 ? 20.221 -27.301 -27.369 1.00 56.22 180 ARG A N 1
ATOM 1335 C CA . ARG A 1 180 ? 19.995 -27.736 -28.762 1.00 56.22 180 ARG A CA 1
ATOM 1336 C C . ARG A 1 180 ? 20.330 -26.662 -29.803 1.00 56.22 180 ARG A C 1
ATOM 1338 O O . ARG A 1 180 ? 20.558 -27.013 -30.955 1.00 56.22 180 ARG A O 1
ATOM 1345 N N . GLY A 1 181 ? 20.355 -25.386 -29.416 1.00 53.53 181 GLY A N 1
ATOM 1346 C CA . GLY A 1 181 ? 20.660 -24.264 -30.310 1.00 53.53 181 GLY A CA 1
ATOM 1347 C C . GLY A 1 181 ? 22.145 -23.900 -30.411 1.00 53.53 181 GLY A C 1
ATOM 1348 O O . GLY A 1 181 ? 22.493 -23.085 -31.262 1.00 53.53 181 GLY A O 1
ATOM 1349 N N . ASN A 1 182 ? 23.017 -24.478 -29.573 1.00 52.41 182 ASN A N 1
ATOM 1350 C CA . ASN A 1 182 ? 24.418 -24.066 -29.467 1.00 52.41 182 ASN A CA 1
ATOM 1351 C C . ASN A 1 182 ? 25.360 -25.072 -30.149 1.00 52.41 182 ASN A C 1
ATOM 1353 O O . ASN A 1 182 ? 25.606 -26.170 -29.658 1.00 52.41 182 ASN A O 1
ATOM 1357 N N . GLY A 1 183 ? 25.879 -24.694 -31.318 1.00 54.81 183 GLY A N 1
ATOM 1358 C CA . GLY A 1 183 ? 26.802 -25.488 -32.136 1.00 54.81 183 GLY A CA 1
ATOM 1359 C C . GLY A 1 183 ? 28.279 -25.369 -31.737 1.00 54.81 183 GLY A C 1
ATOM 1360 O O . GLY A 1 183 ? 29.128 -25.360 -32.624 1.00 54.81 183 GLY A O 1
ATOM 1361 N N . GLY A 1 184 ? 28.596 -25.235 -30.442 1.00 55.00 184 GLY A N 1
ATOM 1362 C CA . GLY A 1 184 ? 29.968 -25.330 -29.916 1.00 55.00 184 GLY A CA 1
ATOM 1363 C C . GLY A 1 184 ? 30.942 -24.216 -30.334 1.00 55.00 184 GLY A C 1
ATOM 1364 O O . GLY A 1 184 ? 32.117 -24.491 -30.576 1.00 55.00 184 GLY A O 1
ATOM 1365 N N . GLY A 1 185 ? 30.477 -22.968 -30.455 1.00 60.88 185 GLY A N 1
ATOM 1366 C CA . GLY A 1 185 ? 31.319 -21.804 -30.785 1.00 60.88 185 GLY A CA 1
ATOM 1367 C C . GLY A 1 185 ? 31.435 -20.790 -29.642 1.00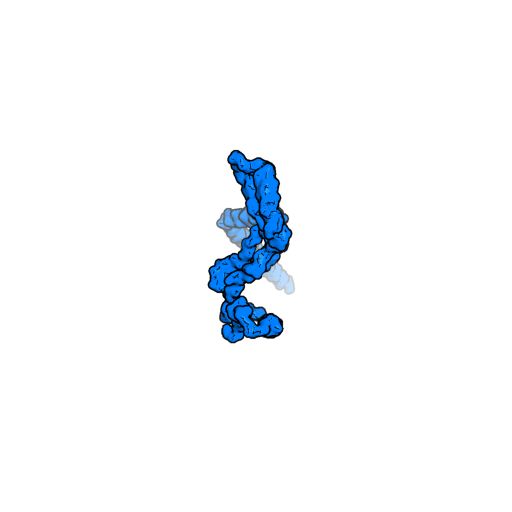 60.88 185 GLY A C 1
ATOM 1368 O O . GLY A 1 185 ? 30.904 -21.010 -28.567 1.00 60.88 185 GLY A O 1
ATOM 1369 N N . LEU A 1 186 ? 32.048 -19.623 -29.886 1.00 54.34 186 LEU A N 1
ATOM 1370 C CA . LEU A 1 186 ? 32.100 -18.485 -28.937 1.00 54.34 186 LEU A CA 1
ATOM 1371 C C . LEU A 1 186 ? 30.721 -18.035 -28.405 1.00 54.34 186 LEU A C 1
ATOM 1373 O O . LEU A 1 186 ? 30.656 -17.383 -27.367 1.00 54.34 186 LEU A O 1
ATOM 1377 N N . GLY A 1 187 ? 29.631 -18.414 -29.082 1.00 52.66 187 GLY A N 1
ATOM 1378 C CA . GLY A 1 187 ? 28.265 -18.295 -28.570 1.00 52.66 187 GLY A CA 1
ATOM 1379 C C . GLY A 1 187 ? 28.030 -19.073 -27.270 1.00 52.66 187 GLY A C 1
ATOM 1380 O O . GLY A 1 187 ? 27.285 -18.592 -26.429 1.00 52.66 187 GLY A O 1
ATOM 1381 N N . ASP A 1 188 ? 28.732 -20.188 -27.027 1.00 53.38 188 ASP A N 1
ATOM 1382 C CA . ASP A 1 188 ? 28.701 -20.920 -25.750 1.00 53.38 188 ASP A CA 1
ATOM 1383 C C . ASP A 1 188 ? 29.126 -20.035 -24.575 1.00 53.38 188 ASP A C 1
ATOM 1385 O O . ASP A 1 188 ? 28.570 -20.146 -23.495 1.00 53.38 188 ASP A O 1
ATOM 1389 N N . LEU A 1 189 ? 30.075 -19.116 -24.751 1.00 53.28 189 LEU A N 1
ATOM 1390 C CA . LEU A 1 189 ? 30.547 -18.255 -23.658 1.00 53.28 189 LEU A CA 1
ATOM 1391 C C . LEU A 1 189 ? 29.577 -17.117 -23.313 1.00 53.28 189 LEU A C 1
ATOM 1393 O O . LEU A 1 189 ? 29.744 -16.468 -22.282 1.00 53.28 189 LEU A O 1
ATOM 1397 N N . LEU A 1 190 ? 28.586 -16.866 -24.172 1.00 52.94 190 LEU A N 1
ATOM 1398 C CA . LEU A 1 190 ? 27.651 -15.744 -24.064 1.00 52.94 190 LEU A CA 1
ATOM 1399 C C . LEU A 1 190 ? 26.239 -16.171 -23.644 1.00 52.94 190 LEU A C 1
ATOM 1401 O O . LEU A 1 190 ? 25.405 -15.304 -23.386 1.00 52.94 190 LEU A O 1
ATOM 1405 N N . VAL A 1 191 ? 25.963 -17.476 -23.543 1.00 51.72 191 VAL A N 1
ATOM 1406 C CA . VAL A 1 191 ? 24.689 -17.989 -23.024 1.00 51.72 191 VAL A CA 1
ATOM 1407 C C . VAL A 1 191 ? 24.900 -18.480 -21.585 1.00 51.72 191 VAL A C 1
ATOM 1409 O O . VAL A 1 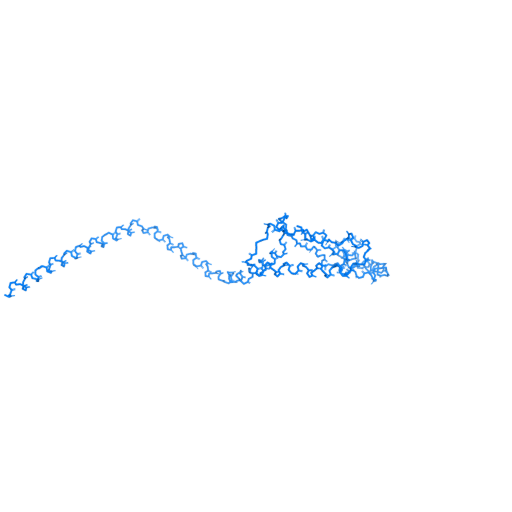191 ? 25.791 -19.297 -21.353 1.00 51.72 191 VAL A O 1
ATOM 1412 N N . PRO A 1 192 ? 24.130 -17.995 -20.593 1.00 48.62 192 PRO A N 1
ATOM 1413 C CA . PRO A 1 192 ? 24.289 -18.421 -19.207 1.00 48.62 192 PRO A CA 1
ATOM 1414 C C . PRO A 1 192 ? 23.933 -19.908 -19.069 1.00 48.62 192 PRO A C 1
ATOM 1416 O O . PRO A 1 192 ? 22.775 -20.302 -19.194 1.00 48.62 192 PRO A O 1
ATOM 1419 N N . TRP A 1 193 ? 24.940 -20.745 -18.820 1.00 50.81 193 TRP A N 1
ATOM 1420 C CA . TRP A 1 193 ? 24.750 -22.170 -18.559 1.00 50.81 193 TRP A CA 1
ATOM 1421 C C . TRP A 1 193 ? 24.144 -22.404 -17.180 1.00 50.81 193 TRP A C 1
ATOM 1423 O O . TRP A 1 193 ? 24.702 -21.970 -16.175 1.00 50.81 193 TRP A O 1
ATOM 1433 N N . GLY A 1 194 ? 23.051 -23.167 -17.162 1.00 45.91 194 GLY A N 1
ATOM 1434 C CA . GLY A 1 194 ? 22.754 -24.189 -16.158 1.00 45.91 194 GLY A CA 1
ATOM 1435 C C . GLY A 1 194 ? 22.673 -23.718 -14.708 1.00 45.91 194 GLY A C 1
ATOM 1436 O O . GLY A 1 194 ? 23.658 -23.724 -13.974 1.00 45.91 194 GLY A O 1
ATOM 1437 N N . GLY A 1 195 ? 21.450 -23.446 -14.255 1.00 38.91 195 GLY A N 1
ATOM 1438 C CA . GLY A 1 195 ? 21.091 -23.330 -12.839 1.00 38.91 195 GLY A CA 1
ATOM 1439 C C . GLY A 1 195 ? 20.950 -24.681 -12.122 1.00 38.91 195 GLY A C 1
ATOM 1440 O O . GLY A 1 195 ? 20.069 -24.819 -11.278 1.00 38.91 195 GLY A O 1
ATOM 1441 N N . GLU A 1 196 ? 21.777 -25.676 -12.452 1.00 37.25 196 GLU A N 1
ATOM 1442 C CA . GLU A 1 196 ? 21.901 -26.913 -11.670 1.00 37.25 196 GLU A CA 1
ATOM 1443 C C . GLU A 1 196 ? 23.090 -26.772 -10.710 1.00 37.25 196 GLU A C 1
ATOM 1445 O O . GLU A 1 196 ? 24.205 -27.216 -10.979 1.00 37.25 196 GLU A O 1
ATOM 1450 N N . GLY A 1 197 ? 22.835 -26.079 -9.598 1.00 36.72 197 GLY A N 1
ATOM 1451 C CA . GLY A 1 197 ? 23.759 -25.872 -8.482 1.00 36.72 197 GLY A CA 1
ATOM 1452 C C . GLY A 1 197 ? 23.086 -25.120 -7.348 1.00 36.72 197 GLY A C 1
ATOM 1453 O O . GLY A 1 197 ? 22.792 -23.918 -7.549 1.00 36.72 197 GLY A O 1
#

Secondary structure (DSSP, 8-state):
-HHHHHHHHHHHHHHHHHHHHHHHHHHHHHHHHHHHHHHHHHHHHHHHHHHHHHHHHTHHHHHHHHHHHHHHHHHHHHHEETTTTEE------TTTT-HHHHHHHHHHHT--TT--HHHHHHHHHHHHHHHTT---SS-TT-S-TT---SS-GGG---SSHHHHHHHHHHHHHHHHHHHHT--SSGGGGGS------

Sequence (197 aa):
RIASVTDVLADNTTQLDGAMHNLDSAMADIQTFIDQNKDALTSSVAKLSDTTRILAEKDDKVRGLLHSAPNQLANFYNIYNPLTGSLSGVFGLGMGNNLITLLCGTIEANNRPGQSEADVEKCVDVLAPVLGSLSVAYPPFMSDPVVGKSALPSQITYQNADVKARAQQGIRDQDAATRRGNGGGLGDLLVPWGGEG

Solvent-accessible surface area (backbone atoms only — not comparable to full-atom values): 11802 Å² total; per-residue (Å²): 117,66,68,62,55,50,48,52,51,53,54,49,50,54,52,48,53,52,52,50,52,52,50,52,51,52,50,52,51,51,51,51,50,44,71,76,39,45,66,63,50,50,52,49,54,50,52,49,50,52,52,52,48,55,48,62,78,35,40,71,59,53,51,50,44,66,68,45,44,63,58,53,50,51,52,48,58,75,24,49,27,74,68,77,75,41,75,61,74,81,89,74,62,94,54,48,52,37,56,64,53,52,63,37,49,55,51,70,75,60,76,47,94,92,54,48,73,67,55,40,51,49,44,44,68,68,42,41,83,74,46,64,83,50,67,35,73,54,66,92,68,74,55,68,92,68,79,55,75,46,61,56,82,92,70,63,84,66,96,44,70,67,60,44,52,52,53,55,47,54,52,53,53,50,52,56,53,55,59,72,74,59,87,82,50,79,65,59,80,73,49,90,76,74,92,84,124